Protein AF-0000000085002326 (afdb_homodimer)

pLDDT: mean 72.22, std 26.03, range [28.77, 96.56]

Organism: Metarhizium robertsii (strain ARSEF 23 / ATCC MYA-3075) (NCBI:txid655844)

Structure (mmCIF, N/CA/C/O backbone):
data_AF-0000000085002326-model_v1
#
loop_
_entity.id
_entity.type
_entity.pdbx_description
1 polymer 'Uncharacterized protein'
#
loop_
_atom_site.group_PDB
_atom_site.id
_atom_site.type_symbol
_atom_site.label_atom_id
_atom_site.label_alt_id
_atom_site.label_comp_id
_atom_site.label_asym_id
_atom_site.label_entity_id
_atom_site.label_seq_id
_atom_site.pdbx_PDB_ins_code
_atom_site.Cartn_x
_atom_site.Cartn_y
_atom_site.Cartn_z
_atom_site.occupancy
_atom_site.B_iso_or_equiv
_atom_site.auth_seq_id
_atom_site.auth_comp_id
_atom_site.auth_asym_id
_atom_site.auth_atom_id
_atom_site.pdbx_PDB_model_num
ATOM 1 N N . MET A 1 1 ? -18.719 5.723 22.203 1 33 1 MET A N 1
ATOM 2 C CA . MET A 1 1 ? -17.625 4.949 21.609 1 33 1 MET A CA 1
ATOM 3 C C . MET A 1 1 ? -16.875 5.766 20.562 1 33 1 MET A C 1
ATOM 5 O O . MET A 1 1 ? -17.484 6.547 19.828 1 33 1 MET A O 1
ATOM 9 N N . PRO A 1 2 ? -15.711 6.254 20.719 1 41.78 2 PRO A N 1
ATOM 10 C CA . PRO A 1 2 ? -15.125 7.168 19.734 1 41.78 2 PRO A CA 1
ATOM 11 C C . PRO A 1 2 ? -15.414 6.746 18.297 1 41.78 2 PRO A C 1
ATOM 13 O O . PRO A 1 2 ? -15.617 5.562 18.016 1 41.78 2 PRO A O 1
ATOM 16 N N . PRO A 1 3 ? -16.125 7.453 17.547 1 42.38 3 PRO A N 1
ATOM 17 C CA . PRO A 1 3 ? -16.5 7.062 16.188 1 42.38 3 PRO A CA 1
ATOM 18 C C . PRO A 1 3 ? -15.383 6.328 15.445 1 42.38 3 PRO A C 1
ATOM 20 O O . PRO A 1 3 ? -14.289 6.871 15.281 1 42.38 3 PRO A O 1
ATOM 23 N N . PHE A 1 4 ? -15 5.137 15.914 1 46.53 4 PHE A N 1
ATOM 24 C CA . PHE A 1 4 ? -14.023 4.312 15.219 1 46.53 4 PHE A CA 1
ATOM 25 C C . PHE A 1 4 ? -14.148 4.473 13.711 1 46.53 4 PHE A C 1
ATOM 27 O O . PHE A 1 4 ? -15.156 4.09 13.125 1 46.53 4 PHE A O 1
ATOM 34 N N . LYS A 1 5 ? -13.812 5.723 13.273 1 59.5 5 LYS A N 1
ATOM 35 C CA . LYS A 1 5 ? -13.93 5.84 11.82 1 59.5 5 LYS A CA 1
ATOM 36 C C . LYS A 1 5 ? -13.398 4.586 11.125 1 59.5 5 LYS A C 1
ATOM 38 O O . LYS A 1 5 ? -12.367 4.039 11.516 1 59.5 5 LYS A O 1
ATOM 43 N N . LYS A 1 6 ? -14.359 3.781 10.719 1 68.69 6 LYS A N 1
ATOM 44 C CA . LYS A 1 6 ? -14.164 2.48 10.094 1 68.69 6 LYS A CA 1
ATOM 45 C C . LYS A 1 6 ? -13.219 2.588 8.898 1 68.69 6 LYS A C 1
ATOM 47 O O . LYS A 1 6 ? -13.391 3.457 8.039 1 68.69 6 LYS A O 1
ATOM 52 N N . TRP A 1 7 ? -11.992 2.158 9.07 1 82.31 7 TRP A N 1
ATOM 53 C CA . TRP A 1 7 ? -11.07 2.033 7.945 1 82.31 7 TRP A CA 1
ATOM 54 C C . TRP A 1 7 ? -11.695 1.223 6.816 1 82.31 7 TRP A C 1
ATOM 56 O O . TRP A 1 7 ? -12.078 0.068 7.012 1 82.31 7 TRP A O 1
ATOM 66 N N . GLU A 1 8 ? -11.938 1.954 5.691 1 86.88 8 GLU A N 1
ATOM 67 C CA . GLU A 1 8 ? -12.344 1.284 4.457 1 86.88 8 GLU A CA 1
ATOM 68 C C . GLU A 1 8 ? -11.133 0.851 3.641 1 86.88 8 GLU A C 1
ATOM 70 O O . GLU A 1 8 ? -10.047 1.405 3.795 1 86.88 8 GLU A O 1
ATOM 75 N N . ILE A 1 9 ? -11.406 -0.066 2.768 1 86.25 9 ILE A N 1
ATOM 76 C CA . ILE A 1 9 ? -10.352 -0.596 1.912 1 86.25 9 ILE A CA 1
ATOM 77 C C . ILE A 1 9 ? -9.68 0.547 1.155 1 86.25 9 ILE A C 1
ATOM 79 O O . ILE A 1 9 ? -8.461 0.535 0.953 1 86.25 9 ILE A O 1
ATOM 83 N N . THR A 1 10 ? -10.438 1.469 0.825 1 89.12 10 THR A N 1
ATOM 84 C CA . THR A 1 10 ? -9.898 2.607 0.089 1 89.12 10 THR A CA 1
ATOM 85 C C . THR A 1 10 ? -8.922 3.396 0.953 1 89.12 10 THR A C 1
ATOM 87 O O . THR A 1 10 ? -7.883 3.848 0.468 1 89.12 10 THR A O 1
ATOM 90 N N . ALA A 1 11 ? -9.266 3.57 2.203 1 92.75 11 ALA A N 1
ATOM 91 C CA . ALA A 1 11 ? -8.391 4.285 3.125 1 92.75 11 ALA A CA 1
ATOM 92 C C . ALA A 1 11 ? -7.098 3.504 3.371 1 92.75 11 ALA A C 1
ATOM 94 O O . ALA A 1 11 ? -6.023 4.094 3.502 1 92.75 11 ALA A O 1
ATOM 95 N N . GLU A 1 12 ? -7.137 2.178 3.357 1 94.31 12 GLU A N 1
ATOM 96 C CA . GLU A 1 12 ? -5.953 1.347 3.551 1 94.31 12 GLU A CA 1
ATOM 97 C C . GLU A 1 12 ? -5.023 1.423 2.344 1 94.31 12 GLU A C 1
ATOM 99 O O . GLU A 1 12 ? -3.807 1.558 2.498 1 94.31 12 GLU A O 1
ATOM 104 N N . LEU A 1 13 ? -5.656 1.388 1.224 1 93.44 13 LEU A N 1
ATOM 105 C CA . LEU A 1 13 ? -4.863 1.516 0.006 1 93.44 13 LEU A CA 1
ATOM 106 C C . LEU A 1 13 ? -4.234 2.902 -0.089 1 93.44 13 LEU A C 1
ATOM 108 O O . LEU A 1 13 ? -3.074 3.035 -0.485 1 93.44 13 LEU A O 1
ATOM 112 N N . ASP A 1 14 ? -4.984 3.91 0.273 1 94.81 14 ASP A N 1
ATOM 113 C CA . ASP A 1 14 ? -4.457 5.27 0.268 1 94.81 14 ASP A CA 1
ATOM 114 C C . ASP A 1 14 ? -3.299 5.414 1.249 1 94.81 14 ASP A C 1
ATOM 116 O O . ASP A 1 14 ? -2.322 6.113 0.966 1 94.81 14 ASP A O 1
ATOM 120 N N . LEU A 1 15 ? -3.428 4.715 2.389 1 95.69 15 LEU A N 1
ATOM 121 C CA . LEU A 1 15 ? -2.34 4.746 3.359 1 95.69 15 LEU A CA 1
ATOM 122 C C . LEU A 1 15 ? -1.082 4.098 2.787 1 95.69 15 LEU A C 1
ATOM 124 O O . LEU A 1 15 ? 0.014 4.648 2.906 1 95.69 15 LEU A O 1
ATOM 128 N N . CYS A 1 16 ? -1.271 2.994 2.186 1 94.81 16 CYS A N 1
ATOM 129 C CA . CYS A 1 16 ? -0.126 2.33 1.571 1 94.81 16 CYS A CA 1
ATOM 130 C C . CYS A 1 16 ? 0.497 3.205 0.491 1 94.81 16 CYS A C 1
ATOM 132 O O . CYS A 1 16 ? 1.722 3.301 0.394 1 94.81 16 CYS A O 1
ATOM 134 N N . MET A 1 17 ? -0.333 3.816 -0.314 1 93.88 17 MET A N 1
ATOM 135 C CA . MET A 1 17 ? 0.148 4.711 -1.362 1 93.88 17 MET A CA 1
ATOM 136 C C . MET A 1 17 ? 0.888 5.902 -0.763 1 93.88 17 MET A C 1
ATOM 138 O O . MET A 1 17 ? 1.909 6.34 -1.297 1 93.88 17 MET A O 1
ATOM 142 N N . ALA A 1 18 ? 0.35 6.465 0.311 1 94.38 18 ALA A N 1
ATOM 143 C CA . ALA A 1 18 ? 1.01 7.574 0.995 1 94.38 18 ALA A CA 1
ATOM 144 C C . ALA A 1 18 ? 2.4 7.168 1.479 1 94.38 18 ALA A C 1
ATOM 146 O O . ALA A 1 18 ? 3.348 7.953 1.385 1 94.38 18 ALA A O 1
ATOM 147 N N . ILE A 1 19 ? 2.508 5.969 1.97 1 94.25 19 ILE A N 1
ATOM 148 C CA . ILE A 1 19 ? 3.799 5.461 2.42 1 94.25 19 ILE A CA 1
ATOM 149 C C . ILE A 1 19 ? 4.75 5.344 1.231 1 94.25 19 ILE A C 1
ATOM 151 O O . ILE A 1 19 ? 5.906 5.766 1.31 1 94.25 19 ILE A O 1
ATOM 155 N N . ILE A 1 20 ? 4.301 4.879 0.158 1 92.69 20 ILE A N 1
ATOM 156 C CA . ILE A 1 20 ? 5.102 4.734 -1.053 1 92.69 20 ILE A CA 1
ATOM 157 C C . ILE A 1 20 ? 5.512 6.109 -1.569 1 92.69 20 ILE A C 1
ATOM 159 O O . ILE A 1 20 ? 6.676 6.324 -1.927 1 92.69 20 ILE A O 1
ATOM 163 N N . TYR A 1 21 ? 4.594 7.027 -1.495 1 89.12 21 TYR A N 1
ATOM 164 C CA . TYR A 1 21 ? 4.836 8.375 -1.989 1 89.12 21 TYR A CA 1
ATOM 165 C C . TYR A 1 21 ? 5.922 9.07 -1.175 1 89.12 21 TYR A C 1
ATOM 167 O O . TYR A 1 21 ? 6.723 9.828 -1.721 1 89.12 21 TYR A O 1
ATOM 175 N N . THR A 1 22 ? 5.961 8.844 0.043 1 90.81 22 THR A N 1
ATOM 176 C CA . THR A 1 22 ? 6.906 9.531 0.914 1 90.81 22 THR A CA 1
ATOM 177 C C . THR A 1 22 ? 8.234 8.773 0.974 1 90.81 22 THR A C 1
ATOM 179 O O . THR A 1 22 ? 9.188 9.234 1.599 1 90.81 22 THR A O 1
ATOM 182 N N . GLY A 1 23 ? 8.25 7.656 0.268 1 87.94 23 GLY A N 1
ATOM 183 C CA . GLY A 1 23 ? 9.477 6.875 0.265 1 87.94 23 GLY A CA 1
ATOM 184 C C . GLY A 1 23 ? 9.688 6.094 1.549 1 87.94 23 GLY A C 1
ATOM 185 O O . GLY A 1 23 ? 10.828 5.848 1.95 1 87.94 23 GLY A O 1
ATOM 186 N N . GLY A 1 24 ? 8.625 5.867 2.186 1 85.81 24 GLY A N 1
ATOM 187 C CA . GLY A 1 24 ? 8.711 5.062 3.395 1 85.81 24 GLY A CA 1
ATOM 188 C C . GLY A 1 24 ? 9.047 3.607 3.125 1 85.81 24 GLY A C 1
ATOM 189 O O . GLY A 1 24 ? 8.664 3.061 2.086 1 85.81 24 GLY A O 1
ATOM 190 N N . SER A 1 25 ? 9.867 3.059 4.012 1 81.94 25 SER A N 1
ATOM 191 C CA . SER A 1 25 ? 10.227 1.646 3.939 1 81.94 25 SER A CA 1
ATOM 192 C C . SER A 1 25 ? 10.023 0.953 5.281 1 81.94 25 SER A C 1
ATOM 194 O O . SER A 1 25 ? 9.812 1.613 6.301 1 81.94 25 SER A O 1
ATOM 196 N N . VAL A 1 26 ? 10.062 -0.324 5.164 1 76.38 26 VAL A N 1
ATOM 197 C CA . VAL A 1 26 ? 9.844 -1.121 6.367 1 76.38 26 VAL A CA 1
ATOM 198 C C . VAL A 1 26 ? 10.797 -0.676 7.469 1 76.38 26 VAL A C 1
ATOM 200 O O . VAL A 1 26 ? 12.016 -0.659 7.27 1 76.38 26 VAL A O 1
ATOM 203 N N . GLY A 1 27 ? 10.188 -0.213 8.555 1 79.69 27 GLY A N 1
ATOM 204 C CA . GLY A 1 27 ? 10.984 0.188 9.703 1 79.69 27 GLY A CA 1
ATOM 205 C C . GLY A 1 27 ? 11.375 1.653 9.68 1 79.69 27 GLY A C 1
ATOM 206 O O . GLY A 1 27 ? 11.906 2.18 10.656 1 79.69 27 GLY A O 1
ATOM 207 N N . SER A 1 28 ? 11.273 2.281 8.531 1 87.62 28 SER A N 1
ATOM 208 C CA . SER A 1 28 ? 11.594 3.697 8.398 1 87.62 28 SER A CA 1
ATOM 209 C C . SER A 1 28 ? 10.445 4.473 7.77 1 87.62 28 SER A C 1
ATOM 211 O O . SER A 1 28 ? 10.539 4.914 6.621 1 87.62 28 SER A O 1
ATOM 213 N N . TYR A 1 29 ? 9.492 4.738 8.523 1 92.44 29 TYR A N 1
ATOM 214 C CA . TYR A 1 29 ? 8.312 5.441 8.047 1 92.44 29 TYR A CA 1
ATOM 215 C C . TYR A 1 29 ? 8.344 6.906 8.469 1 92.44 29 TYR A C 1
ATOM 217 O O . TYR A 1 29 ? 8.594 7.219 9.633 1 92.44 29 TYR A O 1
ATOM 225 N N . LYS A 1 30 ? 8.117 7.719 7.477 1 92.94 30 LYS A N 1
ATOM 226 C CA . LYS A 1 30 ? 8.023 9.148 7.746 1 92.94 30 LYS A CA 1
ATOM 227 C C . LYS A 1 30 ? 6.605 9.547 8.133 1 92.94 30 LYS A C 1
ATOM 229 O O . LYS A 1 30 ? 5.914 10.227 7.371 1 92.94 30 LYS A O 1
ATOM 234 N N . TRP A 1 31 ? 6.316 9.297 9.352 1 95.38 31 TRP A N 1
ATOM 235 C CA . TRP A 1 31 ? 4.93 9.359 9.805 1 95.38 31 TRP A CA 1
ATOM 236 C C . TRP A 1 31 ? 4.398 10.789 9.727 1 95.38 31 TRP A C 1
ATOM 238 O O . TRP A 1 31 ? 3.246 11.008 9.352 1 95.38 31 TRP A O 1
ATOM 248 N N . PRO A 1 32 ? 5.188 11.797 10.102 1 95.94 32 PRO A N 1
ATOM 249 C CA . PRO A 1 32 ? 4.656 13.156 9.969 1 95.94 32 PRO A CA 1
ATOM 250 C C . PRO A 1 32 ? 4.273 13.5 8.531 1 95.94 32 PRO A C 1
ATOM 252 O O . PRO A 1 32 ? 3.227 14.109 8.297 1 95.94 32 PRO A O 1
ATOM 255 N N . GLU A 1 33 ? 5.066 13.078 7.605 1 94.69 33 GLU A N 1
ATOM 256 C CA . GLU A 1 33 ? 4.781 13.336 6.199 1 94.69 33 GLU A CA 1
ATOM 257 C C . GLU A 1 33 ? 3.619 12.477 5.707 1 94.69 33 GLU A C 1
ATOM 259 O O . GLU A 1 33 ? 2.771 12.945 4.945 1 94.69 33 GLU A O 1
ATOM 264 N N . ILE A 1 34 ? 3.633 11.273 6.105 1 95.81 34 ILE A N 1
ATOM 265 C CA . ILE A 1 34 ? 2.562 10.352 5.742 1 95.81 34 ILE A CA 1
ATOM 266 C C . ILE A 1 34 ? 1.226 10.891 6.246 1 95.81 34 ILE A C 1
ATOM 268 O O . ILE A 1 34 ? 0.23 10.883 5.52 1 95.81 34 ILE A O 1
ATOM 272 N N . HIS A 1 35 ? 1.27 11.336 7.484 1 96.56 35 HIS A N 1
ATOM 273 C CA . HIS A 1 35 ? 0.057 11.898 8.07 1 96.56 35 HIS A CA 1
ATOM 274 C C . HIS A 1 35 ? -0.433 13.102 7.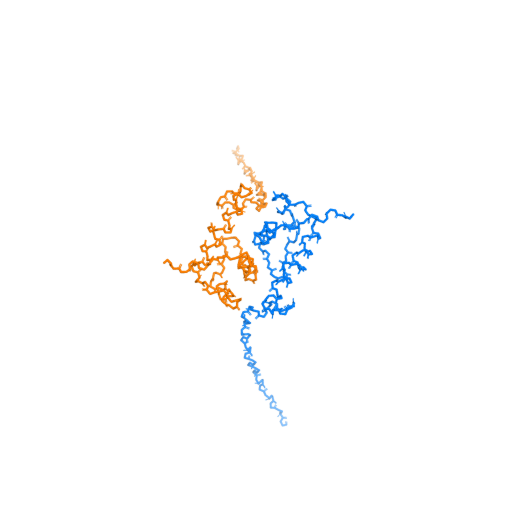277 1 96.56 35 HIS A C 1
ATOM 276 O O . HIS A 1 35 ? -1.629 13.227 7.004 1 96.56 35 HIS A O 1
ATOM 282 N N . GLU A 1 36 ? 0.399 14 6.965 1 95.69 36 GLU A N 1
ATOM 283 C CA . GLU A 1 36 ? 0.037 15.18 6.184 1 95.69 36 GLU A CA 1
ATOM 284 C C . GLU A 1 36 ? -0.605 14.781 4.855 1 95.69 36 GLU A C 1
ATOM 286 O O . GLU A 1 36 ? -1.604 15.375 4.441 1 95.69 36 GLU A O 1
ATOM 291 N N . LEU A 1 37 ? -0.026 13.812 4.254 1 93.38 37 LEU A N 1
ATOM 292 C CA . LEU A 1 37 ? -0.563 13.344 2.982 1 93.38 37 LEU A CA 1
ATOM 293 C C . LEU A 1 37 ? -1.952 12.742 3.17 1 93.38 37 LEU A C 1
ATOM 295 O O . LEU A 1 37 ? -2.85 12.984 2.359 1 93.38 37 LEU A O 1
ATOM 299 N N . MET A 1 38 ? -2.133 11.984 4.195 1 95.25 38 MET A N 1
ATOM 300 C CA . MET A 1 38 ? -3.432 11.375 4.457 1 95.25 38 MET A CA 1
ATOM 301 C C . MET A 1 38 ? -4.504 12.43 4.676 1 95.25 38 MET A C 1
ATOM 303 O O . MET A 1 38 ? -5.637 12.281 4.207 1 95.25 38 MET A O 1
ATOM 307 N N . VAL A 1 39 ? -4.129 13.469 5.34 1 93.94 39 VAL A N 1
ATOM 308 C CA . VAL A 1 39 ? -5.059 14.578 5.555 1 93.94 39 VAL A CA 1
ATOM 309 C C . VAL A 1 39 ? -5.402 15.227 4.219 1 93.94 39 VAL A C 1
ATOM 311 O O . VAL A 1 39 ? -6.57 15.516 3.949 1 93.94 39 VAL A O 1
ATOM 314 N N . LYS A 1 40 ? -4.473 15.406 3.414 1 93 40 LYS 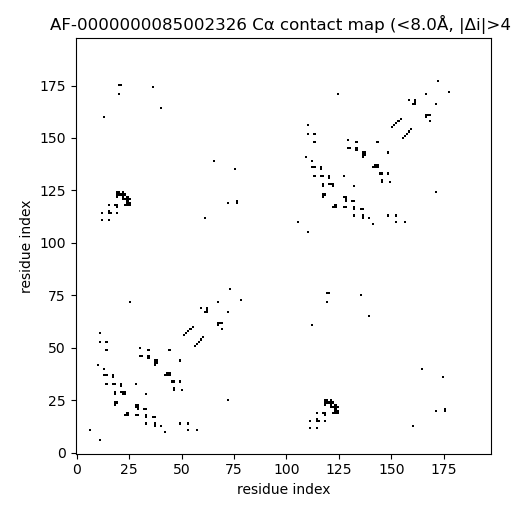A N 1
ATOM 315 C CA . LYS A 1 40 ? -4.684 15.992 2.096 1 93 40 LYS A CA 1
ATOM 316 C C . LYS A 1 40 ? -5.582 15.109 1.235 1 93 40 LYS A C 1
ATOM 318 O O . LYS A 1 40 ? -6.34 15.617 0.401 1 93 40 LYS A O 1
ATOM 323 N N . LEU A 1 41 ? -5.492 13.82 1.498 1 92.25 41 LEU A N 1
ATOM 324 C CA . LEU A 1 41 ? -6.281 12.859 0.729 1 92.25 41 LEU A CA 1
ATOM 325 C C . LEU A 1 41 ? -7.707 12.773 1.268 1 92.25 41 LEU A C 1
ATOM 327 O O . LEU A 1 41 ? -8.547 12.07 0.701 1 92.25 41 LEU A O 1
ATOM 331 N N . GLY A 1 42 ? -7.953 13.383 2.381 1 92.44 42 GLY A N 1
ATOM 332 C CA . GLY A 1 42 ? -9.312 13.484 2.891 1 92.44 42 GLY A CA 1
ATOM 333 C C . GLY A 1 42 ? -9.586 12.539 4.043 1 92.44 42 GLY A C 1
ATOM 334 O O . GLY A 1 42 ? -10.742 12.32 4.418 1 92.44 42 GLY A O 1
ATOM 335 N N . HIS A 1 43 ? -8.438 11.945 4.484 1 92 43 HIS A N 1
ATOM 336 C CA . HIS A 1 43 ? -8.594 11.055 5.629 1 92 43 HIS A CA 1
ATOM 337 C C . HIS A 1 43 ? -8.219 11.766 6.93 1 92 43 HIS A C 1
ATOM 339 O O . HIS A 1 43 ? -7.043 12.047 7.172 1 92 43 HIS A O 1
ATOM 345 N N . ASP A 1 44 ? -9.188 11.961 7.766 1 89.75 44 ASP A N 1
ATOM 346 C CA . ASP A 1 44 ? -8.992 12.766 8.969 1 89.75 44 ASP A CA 1
ATOM 347 C C . ASP A 1 44 ? -8.625 11.883 10.164 1 89.75 44 ASP A C 1
ATOM 349 O O . ASP A 1 44 ? -9.234 11.992 11.234 1 89.75 44 ASP A O 1
ATOM 353 N N . PHE A 1 45 ? -7.734 11.039 10 1 92.88 45 PHE A N 1
ATOM 354 C CA . PHE A 1 45 ? -7.191 10.242 11.094 1 92.88 45 PHE A CA 1
ATOM 355 C C . PHE A 1 45 ? -6.031 10.969 11.766 1 92.88 45 PHE A C 1
ATOM 357 O O . PHE A 1 45 ? -5.363 11.797 11.141 1 92.88 45 PHE A O 1
ATOM 364 N N . THR A 1 46 ? -5.836 10.695 13.031 1 95.25 46 THR A N 1
ATOM 365 C CA . THR A 1 46 ? -4.645 11.219 13.688 1 95.25 46 THR A CA 1
ATOM 366 C C . THR A 1 46 ? -3.398 10.453 13.25 1 95.25 46 THR A C 1
ATOM 368 O O . THR A 1 46 ? -3.498 9.336 12.742 1 95.25 46 THR A O 1
ATOM 371 N N . LYS A 1 47 ? -2.299 11.102 13.5 1 95.88 47 LYS A N 1
ATOM 372 C CA . LYS A 1 47 ? -1.025 10.477 13.148 1 95.88 47 LYS A CA 1
ATOM 373 C C . LYS A 1 47 ? -0.855 9.141 13.867 1 95.88 47 LYS A C 1
ATOM 375 O O . LYS A 1 47 ? -0.461 8.148 13.258 1 95.88 47 LYS A O 1
ATOM 380 N N . ASP A 1 48 ? -1.129 9.133 15.156 1 95.69 48 ASP A N 1
ATOM 381 C CA . ASP A 1 48 ? -1.005 7.918 15.953 1 95.69 48 ASP A CA 1
ATOM 382 C C . ASP A 1 48 ? -1.937 6.828 15.43 1 95.69 48 ASP A C 1
ATOM 384 O O . ASP A 1 48 ? -1.556 5.656 15.375 1 95.69 48 ASP A O 1
ATOM 388 N N . ALA A 1 49 ? -3.08 7.156 15.047 1 95.31 49 ALA A N 1
ATOM 389 C CA . ALA A 1 49 ? -4.055 6.203 14.523 1 95.31 49 ALA A CA 1
ATOM 390 C C . ALA A 1 49 ? -3.566 5.578 13.227 1 95.31 49 ALA A C 1
ATOM 392 O O . ALA A 1 49 ? -3.729 4.375 13.008 1 95.31 49 ALA A O 1
ATOM 393 N N . ILE A 1 50 ? -2.922 6.379 12.422 1 95.69 50 ILE A N 1
ATOM 394 C CA . ILE A 1 50 ? -2.438 5.93 11.125 1 95.69 50 ILE A CA 1
ATOM 395 C C . ILE A 1 50 ? -1.309 4.918 11.312 1 95.69 50 ILE A C 1
ATOM 397 O O . ILE A 1 50 ? -1.325 3.842 10.711 1 95.69 50 ILE A O 1
ATOM 401 N N . SER A 1 51 ? -0.448 5.32 12.18 1 94.94 51 SER A N 1
ATOM 402 C CA . SER A 1 51 ? 0.684 4.43 12.406 1 94.94 51 SER A CA 1
ATOM 403 C C . SER A 1 51 ? 0.237 3.121 13.055 1 94.94 51 SER A C 1
ATOM 405 O O . SER A 1 51 ? 0.733 2.049 12.703 1 94.94 51 SER A O 1
ATOM 407 N N . GLN A 1 52 ? -0.654 3.211 13.961 1 94.62 52 GLN A N 1
ATOM 408 C CA . GLN A 1 52 ? -1.174 2.031 14.648 1 94.62 52 GLN A CA 1
ATOM 409 C C . GLN A 1 52 ? -1.947 1.135 13.68 1 94.62 52 GLN A C 1
ATOM 411 O O . GLN A 1 52 ? -1.797 -0.089 13.711 1 94.62 52 GLN A O 1
ATOM 416 N N . HIS A 1 53 ? -2.736 1.757 12.906 1 95.12 53 HIS A N 1
ATOM 417 C CA . HIS A 1 53 ? -3.512 0.971 11.953 1 95.12 53 HIS A CA 1
ATOM 418 C C . HIS A 1 53 ? -2.602 0.244 10.969 1 95.12 53 HIS A C 1
ATOM 420 O O . HIS A 1 53 ? -2.832 -0.926 10.648 1 95.12 53 HIS A O 1
ATOM 426 N N . PHE A 1 54 ? -1.693 0.968 10.492 1 93.56 54 PHE A N 1
ATOM 427 C CA . PHE A 1 54 ? -0.781 0.33 9.555 1 93.56 54 PHE A CA 1
ATOM 428 C C . PHE A 1 54 ? -0.09 -0.867 10.195 1 93.56 54 PHE A C 1
ATOM 430 O O . PHE A 1 54 ? -0.024 -1.945 9.602 1 93.56 54 PHE A O 1
ATOM 437 N N . THR A 1 55 ? 0.381 -0.764 11.359 1 91.94 55 THR A N 1
ATOM 438 C CA . THR A 1 55 ? 1.202 -1.783 12.008 1 91.94 55 THR A CA 1
ATOM 439 C C . THR A 1 55 ? 0.336 -2.932 12.516 1 91.94 55 THR A C 1
ATOM 441 O O . THR A 1 55 ? 0.617 -4.098 12.234 1 91.94 55 THR A O 1
ATOM 444 N N . LYS A 1 56 ? -0.751 -2.549 13.086 1 92.81 56 LYS A N 1
ATOM 445 C CA . LYS A 1 56 ? -1.519 -3.562 13.805 1 92.81 56 LYS A CA 1
ATOM 446 C C . LYS A 1 56 ? -2.562 -4.207 12.898 1 92.81 56 LYS A C 1
ATOM 448 O O . LYS A 1 56 ? -3.072 -5.285 13.203 1 92.81 56 LYS A O 1
ATOM 453 N N . ALA A 1 57 ? -2.916 -3.518 11.836 1 92.75 57 ALA A N 1
ATOM 454 C CA . ALA A 1 57 ? -3.949 -4.074 10.969 1 92.75 57 ALA A CA 1
ATOM 455 C C . ALA A 1 57 ? -3.369 -4.488 9.617 1 92.75 57 ALA A C 1
ATOM 457 O O . ALA A 1 57 ? -3.369 -5.672 9.273 1 92.75 57 ALA A O 1
ATOM 458 N N . ILE A 1 58 ? -2.791 -3.557 8.977 1 93.38 58 ILE A N 1
ATOM 459 C CA . ILE A 1 58 ? -2.359 -3.832 7.605 1 93.38 58 ILE A CA 1
ATOM 460 C C . ILE A 1 58 ? -1.146 -4.758 7.625 1 93.38 58 ILE A C 1
ATOM 462 O O . ILE A 1 58 ? -1.178 -5.844 7.047 1 93.38 58 ILE A O 1
ATOM 466 N N . LEU A 1 59 ? -0.173 -4.359 8.352 1 91.56 59 LEU A N 1
ATOM 467 C CA . LEU A 1 59 ? 1.07 -5.121 8.391 1 91.56 59 LEU A CA 1
ATOM 468 C C . LEU A 1 59 ? 0.856 -6.469 9.07 1 91.56 59 LEU A C 1
ATOM 470 O O . LEU A 1 59 ? 1.329 -7.5 8.578 1 91.56 59 LEU A O 1
ATOM 474 N N . LYS A 1 60 ? 0.237 -6.469 10.125 1 91.88 60 LYS A N 1
ATOM 475 C CA . LYS A 1 60 ? -0.042 -7.715 10.828 1 91.88 60 LYS A CA 1
ATOM 476 C C . LYS A 1 60 ? -0.805 -8.688 9.938 1 91.88 60 LYS A C 1
ATOM 478 O O . LYS A 1 60 ? -0.469 -9.875 9.875 1 91.88 60 LYS A O 1
ATOM 483 N N . SER A 1 61 ? -1.889 -8.227 9.305 1 92.19 61 SER A N 1
ATOM 484 C CA . SER A 1 61 ? -2.67 -9.07 8.406 1 92.19 61 SER A CA 1
ATOM 485 C C . SER A 1 61 ? -1.805 -9.633 7.285 1 92.19 61 SER A C 1
ATOM 487 O O . SER A 1 61 ? -1.948 -10.797 6.91 1 92.19 61 SER A O 1
ATOM 489 N N . PHE A 1 62 ? -0.984 -8.828 6.816 1 92.06 62 PHE A N 1
ATOM 490 C CA . PHE A 1 62 ? -0.048 -9.242 5.777 1 92.06 62 PHE A CA 1
ATOM 491 C C . PHE A 1 62 ? 0.858 -10.359 6.277 1 92.06 62 PHE A C 1
ATOM 493 O O . PHE A 1 62 ? 1.02 -11.383 5.605 1 92.06 62 PHE A O 1
ATOM 500 N N . LYS A 1 63 ? 1.416 -10.188 7.41 1 90.94 63 LYS A N 1
ATOM 501 C CA . LYS A 1 63 ? 2.314 -11.18 7.992 1 90.94 63 LYS A CA 1
ATOM 502 C C . LYS A 1 63 ? 1.577 -12.477 8.289 1 90.94 63 LYS A C 1
ATOM 504 O O . LYS A 1 63 ? 2.1 -13.562 8.047 1 90.94 63 LYS A O 1
ATOM 509 N N . ASP A 1 64 ? 0.454 -12.359 8.812 1 90.69 64 ASP A N 1
ATOM 510 C CA . ASP A 1 64 ? -0.349 -13.523 9.164 1 90.69 64 ASP A CA 1
ATOM 511 C C . ASP A 1 64 ? -0.688 -14.352 7.926 1 90.69 64 ASP A C 1
ATOM 513 O O . ASP A 1 64 ? -0.662 -15.586 7.969 1 90.69 64 ASP A O 1
ATOM 517 N N . ARG A 1 65 ? -1.004 -13.703 6.898 1 90.88 65 ARG A N 1
ATOM 518 C CA . ARG A 1 65 ? -1.411 -14.391 5.676 1 90.88 65 ARG A CA 1
ATOM 519 C C . ARG A 1 65 ? -0.238 -15.133 5.051 1 90.88 65 ARG A C 1
ATOM 521 O O . ARG A 1 65 ? -0.424 -16.172 4.418 1 90.88 65 ARG A O 1
ATOM 528 N N . HIS A 1 66 ? 0.921 -14.609 5.242 1 92.12 66 HIS A N 1
ATOM 529 C CA . HIS A 1 66 ? 2.062 -15.18 4.531 1 92.12 66 HIS A CA 1
ATOM 530 C C . HIS A 1 66 ? 3.039 -15.844 5.496 1 92.12 66 HIS A C 1
ATOM 532 O O . HIS A 1 66 ? 4.121 -16.266 5.094 1 92.12 66 HIS A O 1
ATOM 538 N N . GLY A 1 67 ? 2.664 -15.938 6.73 1 86.5 67 GLY A N 1
ATOM 539 C CA . GLY A 1 67 ? 3.492 -16.609 7.715 1 86.5 67 GLY A CA 1
ATOM 540 C C . GLY A 1 67 ? 4.82 -15.922 7.953 1 86.5 67 GLY A C 1
ATOM 541 O O . GLY A 1 67 ? 5.852 -16.578 8.117 1 86.5 67 GLY A O 1
ATOM 542 N N . LEU A 1 68 ? 4.832 -14.641 7.75 1 77.69 68 LEU A N 1
ATOM 543 C CA . LEU A 1 68 ? 6.051 -13.875 7.977 1 77.69 68 LEU A CA 1
ATOM 544 C C . LEU A 1 68 ? 6.176 -13.477 9.445 1 77.69 68 LEU A C 1
ATOM 546 O O . LEU A 1 68 ? 5.172 -13.234 10.117 1 77.69 68 LEU A O 1
ATOM 550 N N . PRO A 1 69 ? 7.402 -13.703 10 1 63.12 69 PRO A N 1
ATOM 551 C CA . PRO A 1 69 ? 7.574 -13.352 11.414 1 63.12 69 PRO A CA 1
ATOM 552 C C . PRO A 1 69 ? 7.355 -11.867 11.68 1 63.12 69 PRO A C 1
ATOM 554 O O . PRO A 1 69 ? 7.559 -11.039 10.789 1 63.12 69 PRO A O 1
ATOM 557 N N . ALA A 1 70 ? 6.602 -11.445 12.656 1 55.25 70 ALA A N 1
ATOM 558 C CA . ALA A 1 70 ? 6.332 -10.062 13.047 1 55.25 70 ALA A CA 1
ATOM 559 C C . ALA A 1 70 ? 7.578 -9.203 12.914 1 55.25 70 ALA A C 1
ATOM 561 O O . ALA A 1 70 ? 7.488 -8.016 12.594 1 55.25 70 ALA A O 1
ATOM 562 N N . GLY A 1 71 ? 8.758 -9.578 13.281 1 45.62 71 GLY A N 1
ATOM 563 C CA . GLY A 1 71 ? 10.008 -8.836 13.312 1 45.62 71 GLY A CA 1
ATOM 564 C C . GLY A 1 71 ? 10.742 -8.852 11.977 1 45.62 71 GLY A C 1
ATOM 565 O O . GLY A 1 71 ? 11.516 -7.938 11.688 1 45.62 71 GLY A O 1
ATOM 566 N N . LYS A 1 72 ? 11 -9.852 11.344 1 42.97 72 LYS A N 1
ATOM 567 C CA . LYS A 1 72 ? 12.023 -10.062 10.328 1 42.97 72 LYS A CA 1
ATOM 568 C C . LYS A 1 72 ? 11.492 -9.75 8.93 1 42.97 72 LYS A C 1
ATOM 570 O O . LYS A 1 72 ? 11.164 -10.664 8.172 1 42.97 72 LYS A O 1
ATOM 575 N N . LEU A 1 73 ? 10.625 -9.008 8.703 1 47 73 LEU A N 1
ATOM 576 C CA . LEU A 1 73 ? 10.438 -8.719 7.281 1 47 73 LEU A CA 1
ATOM 577 C C . LEU A 1 73 ? 11.773 -8.625 6.562 1 47 73 LEU A C 1
ATOM 579 O O . LEU A 1 73 ? 11.82 -8.578 5.332 1 47 73 LEU A O 1
ATOM 583 N N . GLU A 1 74 ? 12.789 -8.266 7.258 1 42.12 74 GLU A N 1
ATOM 584 C CA . GLU A 1 74 ? 14.172 -8.266 6.785 1 42.12 74 GLU A CA 1
ATOM 585 C C . GLU A 1 74 ? 14.523 -9.578 6.094 1 42.12 74 GLU A C 1
ATOM 587 O O . GLU A 1 74 ? 15.492 -9.648 5.34 1 42.12 74 GLU A O 1
ATOM 592 N N . SER A 1 75 ? 13.898 -10.508 6.539 1 42.44 75 SER A N 1
ATOM 593 C CA . SER A 1 75 ? 14.352 -11.797 6.035 1 42.44 75 SER A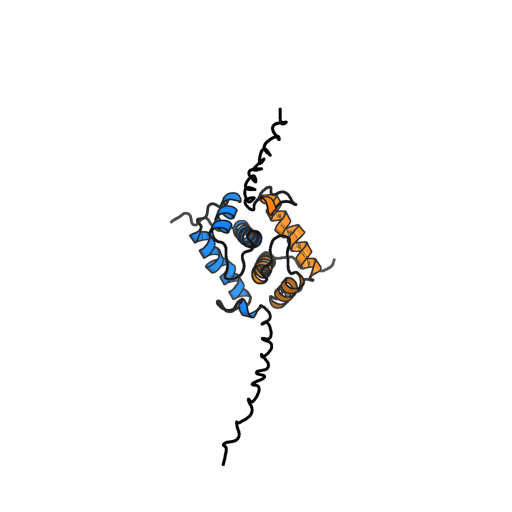 CA 1
ATOM 594 C C . SER A 1 75 ? 13.906 -12.016 4.598 1 42.44 75 SER A C 1
ATOM 596 O O . SER A 1 75 ? 14.375 -12.945 3.928 1 42.44 75 SER A O 1
ATOM 598 N N . ILE A 1 76 ? 12.844 -11.469 4.273 1 44.41 76 ILE A N 1
ATOM 599 C CA . ILE A 1 76 ? 12.445 -11.742 2.896 1 44.41 76 ILE A CA 1
ATOM 600 C C . ILE A 1 76 ? 13.398 -11.031 1.934 1 44.41 76 ILE A C 1
ATOM 602 O O . ILE A 1 76 ? 13.344 -11.258 0.722 1 44.41 76 ILE A O 1
ATOM 606 N N . THR A 1 77 ? 13.977 -9.906 2.412 1 42.97 77 THR A N 1
ATOM 607 C CA . THR A 1 77 ? 14.977 -9.328 1.527 1 42.97 77 THR A CA 1
ATOM 608 C C . THR A 1 77 ? 16.172 -10.273 1.37 1 42.97 77 THR A C 1
ATOM 610 O O . THR A 1 77 ? 16.703 -10.766 2.361 1 42.97 77 THR A O 1
ATOM 613 N N . PRO A 1 78 ? 16.328 -10.711 0.211 1 37.16 78 PRO A N 1
ATOM 614 C CA . PRO A 1 78 ? 17.5 -11.578 0.051 1 37.16 78 PRO A CA 1
ATOM 615 C C . PRO A 1 78 ? 18.719 -11.055 0.791 1 37.16 78 PRO A C 1
ATOM 617 O O . PRO A 1 78 ? 18.984 -9.852 0.776 1 37.16 78 PRO A O 1
ATOM 620 N N . THR A 1 79 ? 18.984 -11.617 1.955 1 34 79 THR A N 1
ATOM 621 C CA . THR A 1 79 ? 20.188 -11.375 2.756 1 34 79 THR A CA 1
ATOM 622 C C . THR A 1 79 ? 21.391 -11.133 1.858 1 34 79 THR A C 1
ATOM 624 O O . THR A 1 79 ? 21.688 -11.938 0.97 1 34 79 THR A O 1
ATOM 627 N N . LYS A 1 80 ? 21.734 -9.961 1.635 1 33.84 80 LYS A N 1
ATOM 628 C CA . LYS A 1 80 ? 23.078 -9.773 1.106 1 33.84 80 LYS A CA 1
ATOM 629 C C . LYS A 1 80 ? 24.047 -10.766 1.736 1 33.84 80 LYS A C 1
ATOM 631 O O . LYS A 1 80 ? 24.031 -10.969 2.951 1 33.84 80 LYS A O 1
ATOM 636 N N . THR A 1 81 ? 24.359 -11.805 1.004 1 29.23 81 THR A N 1
ATOM 637 C CA . THR A 1 81 ? 25.5 -12.633 1.38 1 29.23 81 THR A CA 1
ATOM 638 C C . THR A 1 81 ? 26.641 -11.766 1.902 1 29.23 81 THR A C 1
ATOM 640 O O . THR A 1 81 ? 27.188 -10.945 1.165 1 29.23 81 THR A O 1
ATOM 643 N N . LYS A 1 82 ? 26.562 -11.336 3.1 1 30.64 82 LYS A N 1
ATOM 644 C CA . LYS A 1 82 ? 27.797 -10.805 3.67 1 30.64 82 LYS A CA 1
ATOM 645 C C . LYS A 1 82 ? 29.016 -11.508 3.096 1 30.64 82 LYS A C 1
ATOM 647 O O . LYS A 1 82 ? 29.141 -12.727 3.203 1 30.64 82 LYS A O 1
ATOM 652 N N . ARG A 1 83 ? 29.469 -11.016 1.948 1 29.98 83 ARG A N 1
ATOM 653 C CA . ARG A 1 83 ? 30.812 -11.461 1.576 1 29.98 83 ARG A CA 1
ATOM 654 C C . ARG A 1 83 ? 31.688 -11.664 2.811 1 29.98 83 ARG A C 1
ATOM 656 O O . ARG A 1 83 ? 31.797 -10.773 3.658 1 29.98 83 ARG A O 1
ATOM 663 N N . LYS A 1 84 ? 31.672 -12.859 3.342 1 29.23 84 LYS A N 1
ATOM 664 C CA . LYS A 1 84 ? 32.688 -13.211 4.316 1 29.23 84 LYS A CA 1
ATOM 665 C C . LYS A 1 84 ? 33.969 -12.375 4.109 1 29.23 84 LYS A C 1
ATOM 667 O O . LYS A 1 84 ? 34.562 -12.414 3.037 1 29.23 84 LYS A O 1
ATOM 672 N N . ALA A 1 85 ? 34 -11.234 4.656 1 29.45 85 ALA A N 1
ATOM 673 C CA . ALA A 1 85 ? 35.281 -10.57 4.762 1 29.45 85 ALA A CA 1
ATOM 674 C C . ALA A 1 85 ? 36.406 -11.586 4.934 1 29.45 85 ALA A C 1
ATOM 676 O O . ALA A 1 85 ? 36.312 -12.484 5.777 1 29.45 85 ALA A O 1
ATOM 677 N N . ALA A 1 86 ? 36.969 -11.953 3.822 1 29.27 86 ALA A N 1
ATOM 678 C CA . ALA A 1 86 ? 38.219 -12.688 3.84 1 29.27 86 ALA A CA 1
ATOM 679 C C . ALA A 1 86 ? 39.125 -12.227 4.992 1 29.27 86 ALA A C 1
ATOM 681 O O . ALA A 1 86 ? 39.438 -11.047 5.102 1 29.27 86 ALA A O 1
ATOM 682 N N . GLY A 1 87 ? 38.812 -12.578 6.215 1 28.77 87 GLY A N 1
ATOM 683 C CA . GLY A 1 87 ? 39.781 -12.461 7.277 1 28.77 87 GLY A CA 1
ATOM 684 C C . GLY A 1 87 ? 41.219 -12.68 6.797 1 28.77 87 GLY A C 1
ATOM 685 O O . GLY A 1 87 ? 41.625 -13.82 6.574 1 28.77 87 GLY A O 1
ATOM 686 N N . ASN A 1 88 ? 41.562 -12.023 5.719 1 29.7 88 ASN A N 1
ATOM 687 C CA . ASN A 1 88 ? 42.969 -12.156 5.418 1 29.7 88 ASN A CA 1
ATOM 688 C C . ASN A 1 88 ? 43.844 -11.828 6.633 1 29.7 88 ASN A C 1
ATOM 690 O O . ASN A 1 88 ? 44.031 -10.656 6.969 1 29.7 88 ASN A O 1
ATOM 694 N N . ALA A 1 89 ? 43.469 -12.344 7.812 1 32.06 89 ALA A N 1
ATOM 695 C CA . ALA A 1 89 ? 44.406 -12.234 8.938 1 32.06 89 ALA A CA 1
ATOM 696 C C . ALA A 1 89 ? 45.844 -12.445 8.484 1 32.06 89 ALA A C 1
ATOM 698 O O . ALA A 1 89 ? 46.219 -13.539 8.047 1 32.06 89 ALA A O 1
ATOM 699 N N . GLU A 1 90 ? 46.375 -11.484 7.781 1 30.78 90 GLU A N 1
ATOM 700 C CA . GLU A 1 90 ? 47.781 -11.453 7.473 1 30.78 90 GLU A CA 1
ATOM 701 C C . GLU A 1 90 ? 48.625 -11.852 8.688 1 30.78 90 GLU A C 1
ATOM 703 O O . GLU A 1 90 ? 48.438 -11.297 9.773 1 30.78 90 GLU A O 1
ATOM 708 N N . GLU A 1 91 ? 48.812 -13.148 8.859 1 34.97 91 GLU A N 1
ATOM 709 C CA . GLU A 1 91 ? 49.75 -13.781 9.781 1 34.97 91 GLU A CA 1
ATOM 710 C C . GLU A 1 91 ? 51.062 -12.977 9.883 1 34.97 91 GLU A C 1
ATOM 712 O O . GLU A 1 91 ? 51.75 -12.789 8.891 1 34.97 91 GLU A O 1
ATOM 717 N N . SER A 1 92 ? 50.906 -11.789 10.578 1 39.03 92 SER A N 1
ATOM 718 C CA . SER A 1 92 ? 52.094 -10.977 10.812 1 39.03 92 SER A CA 1
ATOM 719 C C . SER A 1 92 ? 53.25 -11.836 11.25 1 39.03 92 SER A C 1
ATOM 721 O O . SER A 1 92 ? 53.094 -12.781 12.031 1 39.03 92 SER A O 1
ATOM 723 N N . PRO A 1 93 ? 54.312 -11.789 10.555 1 37.81 93 PRO A N 1
ATOM 724 C CA . PRO A 1 93 ? 55.562 -12.547 10.68 1 37.81 93 PRO A CA 1
ATOM 725 C C . PRO A 1 93 ? 56.156 -12.484 12.086 1 37.81 93 PRO A C 1
ATOM 727 O O . PRO A 1 93 ? 55.969 -11.5 12.805 1 37.81 93 PRO A O 1
ATOM 730 N N . SER A 1 94 ? 56.125 -13.617 12.82 1 37.44 94 SER A N 1
ATOM 731 C CA . SER A 1 94 ? 56.688 -13.945 14.125 1 37.44 94 SER A CA 1
ATOM 732 C C . SER A 1 94 ? 58.125 -13.414 14.234 1 37.44 94 SER A C 1
ATOM 734 O O . SER A 1 94 ? 58.969 -13.672 13.359 1 37.44 94 SER A O 1
ATOM 736 N N . LYS A 1 95 ? 58.281 -12.188 14.734 1 33.66 95 LYS A N 1
ATOM 737 C CA . LYS A 1 95 ? 59.594 -11.625 15.031 1 33.66 95 LYS A CA 1
ATOM 738 C C . LYS A 1 95 ? 60.469 -12.641 15.734 1 33.66 95 LYS A C 1
ATOM 740 O O . LYS A 1 95 ? 60.031 -13.344 16.641 1 33.66 95 LYS A O 1
ATOM 745 N N . ARG A 1 96 ? 61.5 -13.094 15.094 1 37.97 96 ARG A N 1
ATOM 746 C CA . ARG A 1 96 ? 62.656 -13.922 15.469 1 37.97 96 ARG A CA 1
ATOM 747 C C . ARG A 1 96 ? 63.312 -13.383 16.719 1 37.97 96 ARG A C 1
ATOM 749 O O . ARG A 1 96 ? 63.594 -12.18 16.828 1 37.97 96 ARG A O 1
ATOM 756 N N . LYS A 1 97 ? 63 -13.922 17.891 1 35.75 97 LYS A N 1
ATOM 757 C CA . LYS A 1 97 ? 63.75 -13.719 19.125 1 35.75 97 LYS A CA 1
ATOM 758 C C . LYS A 1 97 ? 65.25 -13.812 18.875 1 35.75 97 LYS A C 1
ATOM 760 O O . LYS A 1 97 ? 65.75 -14.789 18.297 1 35.75 97 LYS A O 1
ATOM 765 N N . ALA A 1 98 ? 65.938 -12.75 18.812 1 35.34 98 ALA A N 1
ATOM 766 C CA . ALA A 1 98 ? 67.375 -12.711 18.875 1 35.34 98 ALA A CA 1
ATOM 767 C C . ALA A 1 98 ? 67.938 -13.625 19.984 1 35.34 98 ALA A C 1
ATOM 769 O O . ALA A 1 98 ? 67.312 -13.711 21.062 1 35.34 98 ALA A O 1
ATOM 770 N N . LYS A 1 99 ? 69.125 -14.477 19.641 1 31.06 99 LYS A N 1
ATOM 771 C CA . LYS A 1 99 ? 70 -15.234 20.547 1 31.06 99 LYS A CA 1
ATOM 772 C C . LYS A 1 99 ? 70.5 -14.359 21.672 1 31.06 99 LYS A C 1
ATOM 774 O O . LYS A 1 99 ? 70.875 -13.211 21.453 1 31.06 99 LYS A O 1
ATOM 779 N N . MET B 1 1 ? -9.5 -17.047 -23.156 1 33.12 1 MET B N 1
ATOM 780 C CA . MET B 1 1 ? -9.156 -15.758 -22.547 1 33.12 1 MET B CA 1
ATOM 781 C C . MET B 1 1 ? -8.109 -15.938 -21.453 1 33.12 1 MET B C 1
ATOM 783 O O . MET B 1 1 ? -8.141 -16.938 -20.719 1 33.12 1 MET B O 1
ATOM 787 N N . PRO B 1 2 ? -6.883 -15.57 -21.578 1 42.44 2 PRO B N 1
ATOM 788 C CA . PRO B 1 2 ? -5.895 -15.914 -20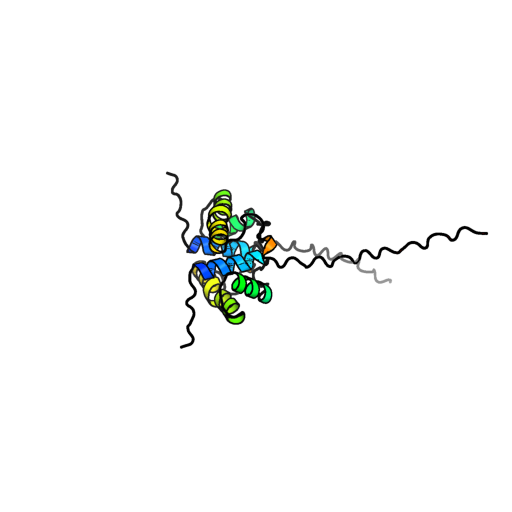.547 1 42.44 2 PRO B CA 1
ATOM 789 C C . PRO B 1 2 ? -6.438 -15.773 -19.125 1 42.44 2 PRO B C 1
ATOM 791 O O . PRO B 1 2 ? -7.363 -14.984 -18.891 1 42.44 2 PRO B O 1
ATOM 794 N N . PRO B 1 3 ? -6.566 -16.781 -18.391 1 42.34 3 PRO B N 1
ATOM 795 C CA . PRO B 1 3 ? -7.137 -16.703 -17.031 1 42.34 3 PRO B CA 1
ATOM 796 C C . PRO B 1 3 ? -6.777 -15.414 -16.312 1 42.34 3 PRO B C 1
ATOM 798 O O . PRO B 1 3 ? -5.598 -15.125 -16.109 1 42.34 3 PRO B O 1
ATOM 801 N N . PHE B 1 4 ? -7.273 -14.289 -16.797 1 46.56 4 PHE B N 1
ATOM 802 C CA . PHE B 1 4 ? -7.074 -13.016 -16.109 1 46.56 4 PHE B CA 1
ATOM 803 C C . PHE B 1 4 ? -7.094 -13.203 -14.594 1 46.56 4 PHE B C 1
ATOM 805 O O . PHE B 1 4 ? -8.117 -13.57 -14.023 1 46.56 4 PHE B O 1
ATOM 812 N N . LYS B 1 5 ? -6.031 -13.906 -14.133 1 58.5 5 LYS B N 1
ATOM 813 C CA . LYS B 1 5 ? -6.062 -14.055 -12.68 1 58.5 5 LYS B CA 1
ATOM 814 C C . LYS B 1 5 ? -6.516 -12.766 -12.008 1 58.5 5 LYS B C 1
ATOM 816 O O . LYS B 1 5 ? -6.078 -11.68 -12.383 1 58.5 5 LYS B O 1
ATOM 821 N N . LYS B 1 6 ? -7.777 -12.789 -11.625 1 67.75 6 LYS B N 1
ATOM 822 C CA . LYS B 1 6 ? -8.5 -11.68 -11.016 1 67.75 6 LYS B CA 1
ATOM 823 C C . LYS B 1 6 ? -7.758 -11.141 -9.805 1 67.75 6 LYS B C 1
ATOM 825 O O . LYS B 1 6 ? -7.332 -11.906 -8.938 1 67.75 6 LYS B O 1
ATOM 830 N N . TRP B 1 7 ? -7.113 -10.023 -9.961 1 81.75 7 TRP B N 1
ATOM 831 C CA . TRP B 1 7 ? -6.535 -9.328 -8.82 1 81.75 7 TRP B CA 1
ATOM 832 C C . TRP B 1 7 ? -7.574 -9.133 -7.723 1 81.75 7 TRP B C 1
ATOM 834 O O . TRP B 1 7 ? -8.609 -8.5 -7.945 1 81.75 7 TRP B O 1
ATOM 844 N N . GLU B 1 8 ? -7.332 -9.844 -6.613 1 86.62 8 GLU B N 1
ATOM 845 C CA . GLU B 1 8 ? -8.117 -9.602 -5.402 1 86.62 8 GLU B CA 1
ATOM 846 C C . GLU B 1 8 ? -7.512 -8.484 -4.562 1 86.62 8 GLU B C 1
ATOM 848 O O . GLU B 1 8 ? -6.32 -8.188 -4.688 1 86.62 8 GLU B O 1
ATOM 853 N N . ILE B 1 9 ? -8.344 -7.965 -3.713 1 85.94 9 ILE B N 1
ATOM 854 C CA . ILE B 1 9 ? -7.914 -6.879 -2.836 1 85.94 9 ILE B CA 1
ATOM 855 C C . ILE B 1 9 ? -6.676 -7.309 -2.055 1 85.94 9 ILE B C 1
ATOM 857 O O . ILE B 1 9 ? -5.77 -6.504 -1.821 1 85.94 9 ILE B O 1
ATOM 861 N N . THR B 1 10 ? -6.641 -8.516 -1.731 1 89.12 10 THR B N 1
ATOM 862 C CA . THR B 1 10 ? -5.508 -9.031 -0.972 1 89.12 10 THR B CA 1
ATOM 863 C C . THR B 1 10 ? -4.23 -8.977 -1.803 1 89.12 10 THR B C 1
ATOM 865 O O . THR B 1 10 ? -3.16 -8.648 -1.286 1 89.12 10 THR B O 1
ATOM 868 N N . ALA B 1 11 ? -4.336 -9.32 -3.057 1 92.81 11 ALA B N 1
ATOM 869 C CA . ALA B 1 11 ? -3.184 -9.281 -3.951 1 92.81 11 ALA B CA 1
ATOM 870 C C . ALA B 1 11 ? -2.713 -7.848 -4.172 1 92.81 11 ALA B C 1
ATOM 872 O O . ALA B 1 11 ? -1.51 -7.59 -4.27 1 92.81 11 ALA B O 1
ATOM 873 N N . GLU B 1 12 ? -3.619 -6.879 -4.176 1 94.25 12 GLU B N 1
ATOM 874 C CA . GLU B 1 12 ? -3.264 -5.473 -4.348 1 94.25 12 GLU B CA 1
ATOM 875 C C . GLU B 1 12 ? -2.545 -4.93 -3.117 1 94.25 12 GLU B C 1
ATOM 877 O O . GLU B 1 12 ? -1.538 -4.23 -3.238 1 94.25 12 GLU B O 1
ATOM 882 N N . LEU B 1 13 ? -3.086 -5.316 -2.012 1 93.38 13 LEU B N 1
ATOM 883 C CA . LEU B 1 13 ? -2.43 -4.91 -0.772 1 93.38 13 LEU B CA 1
ATOM 884 C C . LEU B 1 13 ? -1.048 -5.547 -0.656 1 93.38 13 LEU B C 1
ATOM 886 O O . LEU B 1 13 ? -0.094 -4.891 -0.23 1 93.38 13 LEU B O 1
ATOM 890 N N . ASP B 1 14 ? -0.931 -6.797 -1.034 1 94.88 14 ASP B N 1
ATOM 891 C CA . ASP B 1 14 ? 0.358 -7.477 -1.008 1 94.88 14 ASP B CA 1
ATOM 892 C C . ASP B 1 14 ? 1.352 -6.812 -1.959 1 94.88 14 ASP B C 1
ATOM 894 O O . ASP B 1 14 ? 2.537 -6.699 -1.646 1 94.88 14 ASP B O 1
ATOM 898 N N . LEU B 1 15 ? 0.811 -6.355 -3.092 1 95.69 15 LEU B N 1
ATOM 899 C CA . LEU B 1 15 ? 1.673 -5.656 -4.039 1 95.69 15 LEU B CA 1
ATOM 900 C C . LEU B 1 15 ? 2.182 -4.344 -3.445 1 95.69 15 LEU B C 1
ATOM 902 O O . LEU B 1 15 ? 3.373 -4.035 -3.541 1 95.69 15 LEU B O 1
ATOM 906 N N . CYS B 1 16 ? 1.296 -3.656 -2.855 1 94.81 16 CYS B N 1
ATOM 907 C CA . CYS B 1 16 ? 1.707 -2.408 -2.221 1 94.81 16 CYS B CA 1
ATOM 908 C C . CYS B 1 16 ? 2.729 -2.668 -1.12 1 94.81 16 CYS B C 1
ATOM 910 O O . CYS B 1 16 ? 3.711 -1.937 -0.994 1 94.81 16 CYS B O 1
ATOM 912 N N . MET B 1 17 ? 2.482 -3.676 -0.323 1 93.88 17 MET B N 1
ATOM 913 C CA . MET B 1 17 ? 3.412 -4.047 0.74 1 93.88 17 MET B CA 1
ATOM 914 C C . MET B 1 17 ? 4.762 -4.457 0.164 1 93.88 17 MET B C 1
ATOM 916 O O . MET B 1 17 ? 5.809 -4.117 0.722 1 93.88 17 MET B O 1
ATOM 920 N N . ALA B 1 18 ? 4.762 -5.219 -0.912 1 94.38 18 ALA B N 1
ATOM 921 C CA . ALA B 1 18 ? 6.004 -5.617 -1.573 1 94.38 18 ALA B CA 1
ATOM 922 C C . ALA B 1 18 ? 6.797 -4.395 -2.029 1 94.38 18 ALA B C 1
ATOM 924 O O . ALA B 1 18 ? 8.023 -4.363 -1.907 1 94.38 18 ALA B O 1
ATOM 925 N N . ILE B 1 19 ? 6.094 -3.41 -2.52 1 94.19 19 ILE B N 1
ATOM 926 C CA . ILE B 1 19 ? 6.746 -2.178 -2.949 1 94.19 19 ILE B CA 1
ATOM 927 C C . ILE B 1 19 ? 7.363 -1.472 -1.742 1 94.19 19 ILE B C 1
ATOM 929 O O . ILE B 1 19 ? 8.508 -1.029 -1.794 1 94.19 19 ILE B O 1
ATOM 933 N N . ILE B 1 20 ? 6.668 -1.418 -0.688 1 92.69 20 ILE B N 1
ATOM 934 C CA . ILE B 1 20 ? 7.152 -0.793 0.539 1 92.69 20 ILE B CA 1
ATOM 935 C C . ILE B 1 20 ? 8.352 -1.568 1.072 1 92.69 20 ILE B C 1
ATOM 937 O O . ILE B 1 20 ? 9.367 -0.973 1.455 1 92.69 20 ILE B O 1
ATOM 941 N N . TYR B 1 21 ? 8.266 -2.857 0.989 1 89.31 21 TYR B N 1
ATOM 942 C CA . TYR B 1 21 ? 9.328 -3.721 1.498 1 89.31 21 TYR B CA 1
ATOM 943 C C . TYR B 1 21 ? 10.617 -3.527 0.71 1 89.31 21 TYR B C 1
ATOM 945 O O . TYR B 1 21 ? 11.711 -3.58 1.276 1 89.31 21 TYR B O 1
ATOM 953 N N . THR B 1 22 ? 10.539 -3.324 -0.496 1 91 22 THR B N 1
ATOM 954 C CA . THR B 1 22 ? 11.719 -3.221 -1.343 1 91 22 THR B CA 1
ATOM 955 C C . THR B 1 22 ? 12.234 -1.785 -1.377 1 91 22 THR B C 1
ATOM 957 O O . THR B 1 22 ? 13.281 -1.509 -1.974 1 91 22 THR B O 1
ATOM 960 N N . GLY B 1 23 ? 11.5 -0.918 -0.686 1 87.88 23 GLY B N 1
ATOM 961 C CA . GLY B 1 23 ? 11.914 0.476 -0.665 1 87.88 23 GLY B CA 1
ATOM 962 C C . GLY B 1 23 ? 11.594 1.212 -1.952 1 87.88 23 GLY B C 1
ATOM 963 O O . GLY B 1 23 ? 12.305 2.146 -2.332 1 87.88 23 GLY B O 1
ATOM 964 N N . GLY B 1 24 ? 10.641 0.687 -2.6 1 85.69 24 GLY B N 1
ATOM 965 C CA . GLY B 1 24 ? 10.203 1.354 -3.818 1 85.69 24 GLY B CA 1
ATOM 966 C C . GLY B 1 24 ? 9.492 2.668 -3.559 1 85.69 24 GLY B C 1
ATOM 967 O O . GLY B 1 24 ? 8.828 2.828 -2.535 1 85.69 24 GLY B O 1
ATOM 968 N N . SER B 1 25 ? 9.766 3.617 -4.434 1 81.94 25 SER B N 1
ATOM 969 C CA . SER B 1 25 ? 9.102 4.918 -4.367 1 81.94 25 SER B CA 1
ATOM 970 C C . SER B 1 25 ? 8.516 5.309 -5.723 1 81.94 25 SER B C 1
ATOM 972 O O . SER B 1 25 ? 8.82 4.684 -6.738 1 81.94 25 SER B O 1
ATOM 974 N N . VAL B 1 26 ? 7.699 6.277 -5.625 1 76.69 26 VAL B N 1
ATOM 975 C CA . VAL B 1 26 ? 7.031 6.742 -6.836 1 76.69 26 VAL B CA 1
ATOM 976 C C . VAL B 1 26 ? 8.07 7.062 -7.906 1 76.69 26 VAL B C 1
ATOM 978 O O . VAL B 1 26 ? 8.984 7.859 -7.676 1 76.69 26 VAL B O 1
ATOM 981 N N . GLY B 1 27 ? 7.98 6.336 -9.023 1 79.81 27 GLY B N 1
ATOM 982 C CA . GLY B 1 27 ? 8.875 6.57 -10.148 1 79.81 27 GLY B CA 1
ATOM 983 C C . GLY B 1 27 ? 10.133 5.727 -10.094 1 79.81 27 GLY B C 1
ATOM 984 O O . GLY B 1 27 ? 10.906 5.695 -11.047 1 79.81 27 GLY B O 1
ATOM 985 N N . SER B 1 28 ? 10.43 5.156 -8.945 1 87.81 28 SER B N 1
ATOM 986 C CA . SER B 1 28 ? 11.602 4.305 -8.789 1 87.81 28 SER B CA 1
ATOM 987 C C . SER B 1 28 ? 11.227 2.959 -8.18 1 87.81 28 SER B C 1
ATOM 989 O O . SER B 1 28 ? 11.578 2.672 -7.031 1 87.81 28 SER B O 1
ATOM 991 N N . TYR B 1 29 ? 10.703 2.156 -8.938 1 92.44 29 TYR B N 1
ATOM 992 C CA . TYR B 1 29 ? 10.258 0.844 -8.484 1 92.44 29 TYR B CA 1
ATOM 993 C C . TYR B 1 29 ? 11.25 -0.238 -8.891 1 92.44 29 TYR B C 1
ATOM 995 O O . TYR B 1 29 ? 11.688 -0.29 -10.039 1 92.44 29 TYR B O 1
ATOM 1003 N N . LYS B 1 30 ? 11.586 -0.994 -7.906 1 92.81 30 LYS B N 1
ATOM 1004 C CA . LYS B 1 30 ? 12.461 -2.133 -8.164 1 92.81 30 LYS B CA 1
ATOM 1005 C C . LYS B 1 30 ? 11.664 -3.361 -8.578 1 92.81 30 LYS B C 1
ATOM 1007 O O . LYS B 1 30 ? 11.578 -4.336 -7.832 1 92.81 30 LYS B O 1
ATOM 1012 N N . TRP B 1 31 ? 11.32 -3.365 -9.797 1 95.38 31 TRP B N 1
ATOM 1013 C CA . TRP B 1 31 ? 10.328 -4.32 -10.281 1 95.38 31 TRP B CA 1
ATOM 1014 C C . TRP B 1 31 ? 10.859 -5.746 -10.211 1 95.38 31 TRP B C 1
ATOM 1016 O O . TRP B 1 31 ? 10.133 -6.672 -9.859 1 95.38 31 TRP B O 1
ATOM 1026 N N . PRO B 1 32 ? 12.133 -5.996 -10.547 1 95.88 32 PRO B N 1
ATOM 1027 C CA . PRO B 1 32 ? 12.617 -7.367 -10.406 1 95.88 32 PRO B CA 1
ATOM 1028 C C . PRO B 1 32 ? 12.523 -7.887 -8.977 1 95.88 32 PRO B C 1
ATOM 1030 O O . PRO B 1 32 ? 12.133 -9.039 -8.758 1 95.88 32 PRO B O 1
ATOM 1033 N N . GLU B 1 33 ? 12.836 -7.055 -8.047 1 94.69 33 GLU B N 1
ATOM 1034 C CA . GLU B 1 33 ? 12.758 -7.441 -6.645 1 94.69 33 GLU B CA 1
ATOM 1035 C C . GLU B 1 33 ? 11.305 -7.559 -6.188 1 94.69 33 GLU B C 1
ATOM 1037 O O . GLU B 1 33 ? 10.953 -8.477 -5.441 1 94.69 33 GLU B O 1
ATOM 1042 N N . ILE B 1 34 ? 10.523 -6.629 -6.582 1 95.81 34 ILE B N 1
ATOM 1043 C CA . ILE B 1 34 ? 9.109 -6.641 -6.254 1 95.81 34 ILE B CA 1
ATOM 1044 C C . ILE B 1 34 ? 8.461 -7.922 -6.785 1 95.81 34 ILE B C 1
ATOM 1046 O O . ILE B 1 34 ? 7.695 -8.578 -6.082 1 95.81 34 ILE B O 1
ATOM 1050 N N . HIS B 1 35 ? 8.836 -8.211 -8.016 1 96.5 35 HIS B N 1
ATOM 1051 C CA . HIS B 1 35 ? 8.305 -9.43 -8.625 1 96.5 35 HIS B CA 1
ATOM 1052 C C . HIS B 1 35 ? 8.711 -10.664 -7.836 1 96.5 35 HIS B C 1
ATOM 1054 O O . HIS B 1 35 ? 7.883 -11.547 -7.59 1 96.5 35 HIS B O 1
ATOM 1060 N N . GLU B 1 36 ? 9.914 -10.812 -7.516 1 95.62 36 GLU B N 1
ATOM 1061 C CA . GLU B 1 36 ? 10.398 -11.945 -6.73 1 95.62 36 GLU B CA 1
ATOM 1062 C C . GLU B 1 36 ? 9.625 -12.07 -5.422 1 95.62 36 GLU B C 1
ATOM 1064 O O . GLU B 1 36 ? 9.258 -13.18 -5.02 1 95.62 36 GLU B O 1
ATOM 1069 N N . LEU B 1 37 ? 9.406 -10.969 -4.812 1 93.44 37 LEU B N 1
ATOM 1070 C CA . LEU B 1 37 ? 8.664 -10.977 -3.559 1 93.44 37 LEU B CA 1
ATOM 1071 C C . LEU B 1 37 ? 7.227 -11.43 -3.779 1 93.44 37 LEU B C 1
ATOM 1073 O O . LEU B 1 37 ? 6.688 -12.211 -2.988 1 93.44 37 LEU B O 1
ATOM 1077 N N . MET B 1 38 ? 6.617 -10.977 -4.816 1 95.31 38 MET B N 1
ATOM 1078 C CA . MET B 1 38 ? 5.238 -11.352 -5.113 1 95.31 38 MET B CA 1
ATOM 1079 C C . MET B 1 38 ? 5.125 -12.852 -5.352 1 95.31 38 MET B C 1
ATOM 1081 O O . MET B 1 38 ? 4.16 -13.484 -4.914 1 95.31 38 MET B O 1
ATOM 1085 N N . VAL B 1 39 ? 6.117 -13.398 -5.992 1 93.88 39 VAL B N 1
ATOM 1086 C CA . VAL B 1 39 ? 6.145 -14.836 -6.219 1 93.88 39 VAL B CA 1
ATOM 1087 C C . VAL B 1 39 ? 6.281 -15.57 -4.887 1 93.88 39 VAL B C 1
ATOM 1089 O O . VAL B 1 39 ? 5.582 -16.562 -4.641 1 93.88 39 VAL B O 1
ATOM 1092 N N . LYS B 1 40 ? 7.086 -15.102 -4.066 1 93.06 40 LYS B N 1
ATOM 1093 C CA . LYS B 1 40 ? 7.285 -15.703 -2.75 1 93.06 40 LYS B CA 1
ATOM 1094 C C . LYS B 1 40 ? 6.008 -15.633 -1.916 1 93.06 40 LYS B C 1
ATOM 1096 O O . LYS B 1 40 ? 5.75 -16.516 -1.093 1 93.06 40 LYS B O 1
ATOM 1101 N N . LEU B 1 41 ? 5.246 -14.578 -2.164 1 92.44 41 LEU B N 1
ATOM 1102 C CA . LEU B 1 41 ? 4.004 -14.383 -1.421 1 92.44 41 LEU B CA 1
ATOM 1103 C C . LEU B 1 41 ? 2.885 -15.242 -1.996 1 92.44 41 LEU B C 1
ATOM 1105 O O . LEU B 1 41 ? 1.778 -15.273 -1.452 1 92.44 41 LEU B O 1
ATOM 1109 N N . GLY B 1 42 ? 3.125 -15.867 -3.125 1 92.5 42 GLY B N 1
ATOM 1110 C CA . GLY B 1 42 ? 2.176 -16.828 -3.668 1 92.5 42 GLY B CA 1
ATOM 1111 C C . GLY B 1 42 ? 1.378 -16.281 -4.836 1 92.5 42 GLY B C 1
ATOM 1112 O O . GLY B 1 42 ? 0.373 -16.859 -5.238 1 92.5 42 GLY B O 1
ATOM 1113 N N . HIS B 1 43 ? 1.857 -15.086 -5.25 1 92.25 43 HIS B N 1
ATOM 1114 C CA . HIS B 1 43 ? 1.191 -14.5 -6.406 1 92.25 43 HIS B CA 1
ATOM 1115 C C . HIS B 1 43 ? 1.971 -14.773 -7.688 1 92.25 43 HIS B C 1
ATOM 1117 O O . HIS B 1 43 ? 3.041 -14.195 -7.902 1 92.25 43 HIS B O 1
ATOM 1123 N N . ASP B 1 44 ? 1.409 -15.547 -8.562 1 89.75 44 ASP B N 1
ATOM 1124 C CA . ASP B 1 44 ? 2.123 -16.016 -9.75 1 89.75 44 ASP B CA 1
ATOM 1125 C C . ASP B 1 44 ? 1.852 -15.102 -10.945 1 89.75 44 ASP B C 1
ATOM 1127 O O . ASP B 1 44 ? 1.567 -15.586 -12.039 1 89.75 44 ASP B O 1
ATOM 1131 N N . PHE B 1 45 ? 1.92 -13.875 -10.734 1 92.75 45 PHE B N 1
ATOM 1132 C CA . PHE B 1 45 ? 1.83 -12.914 -11.828 1 92.75 45 PHE B CA 1
ATOM 1133 C C . PHE B 1 45 ? 3.197 -12.688 -12.461 1 92.75 45 PHE B C 1
ATOM 1135 O O . PHE B 1 45 ? 4.227 -12.852 -11.805 1 92.75 45 PHE B O 1
ATOM 1142 N N . THR B 1 46 ? 3.18 -12.367 -13.742 1 95.44 46 THR B N 1
ATOM 1143 C CA . THR B 1 46 ? 4.438 -11.977 -14.367 1 95.44 46 THR B CA 1
ATOM 1144 C C . THR B 1 46 ? 4.863 -10.586 -13.906 1 95.44 46 THR B C 1
ATOM 1146 O O . THR B 1 46 ? 4.039 -9.805 -13.422 1 95.44 46 THR B O 1
ATOM 1149 N N . LYS B 1 47 ? 6.133 -10.352 -14.125 1 95.75 47 LYS B N 1
ATOM 1150 C CA . LYS B 1 47 ? 6.672 -9.047 -13.75 1 95.75 47 LYS B CA 1
ATOM 1151 C C . LYS B 1 47 ? 5.941 -7.922 -14.477 1 95.75 47 LYS B C 1
ATOM 1153 O O . LYS B 1 47 ? 5.566 -6.918 -13.859 1 95.75 47 LYS B O 1
ATOM 1158 N N . ASP B 1 48 ? 5.766 -8.078 -15.758 1 95.75 48 ASP B N 1
ATOM 1159 C CA . ASP B 1 48 ? 5.078 -7.074 -16.562 1 95.75 48 ASP B CA 1
ATOM 1160 C C . ASP B 1 48 ? 3.643 -6.867 -16.078 1 95.75 48 ASP B C 1
ATOM 1162 O O . ASP B 1 48 ? 3.156 -5.738 -16.031 1 95.75 48 ASP B O 1
ATOM 1166 N N . ALA B 1 49 ? 2.992 -7.867 -15.711 1 95.5 49 ALA B N 1
ATOM 1167 C CA . ALA B 1 49 ? 1.616 -7.793 -15.227 1 95.5 49 ALA B CA 1
ATOM 1168 C C . ALA B 1 49 ? 1.54 -7.012 -13.922 1 95.5 49 ALA B C 1
ATOM 1170 O O . ALA B 1 49 ? 0.62 -6.215 -13.719 1 95.5 49 ALA B O 1
ATOM 1171 N N . ILE B 1 50 ? 2.527 -7.207 -13.094 1 95.62 50 ILE B N 1
ATOM 1172 C CA . ILE B 1 50 ? 2.566 -6.559 -11.781 1 95.62 50 ILE B CA 1
ATOM 1173 C C . ILE B 1 50 ? 2.752 -5.055 -11.961 1 95.62 50 ILE B C 1
ATOM 1175 O O . ILE B 1 50 ? 2.014 -4.258 -11.375 1 95.62 50 ILE B O 1
ATOM 1179 N N . SER B 1 51 ? 3.676 -4.781 -12.812 1 94.94 51 SER B N 1
ATOM 1180 C CA . SER B 1 51 ? 3.947 -3.365 -13.023 1 94.94 51 SER B CA 1
ATOM 1181 C C . SER B 1 51 ? 2.768 -2.668 -13.688 1 94.94 51 SER B C 1
ATOM 1183 O O . SER B 1 51 ? 2.426 -1.538 -13.336 1 94.94 51 SER B O 1
ATOM 1185 N N . GLN B 1 52 ? 2.18 -3.324 -14.609 1 94.56 52 GLN B N 1
ATOM 1186 C CA . GLN B 1 52 ? 1.029 -2.771 -15.32 1 94.56 52 GLN B CA 1
ATOM 1187 C C . GLN B 1 52 ? -0.166 -2.611 -14.383 1 94.56 52 GLN B C 1
ATOM 1189 O O . GLN B 1 52 ? -0.859 -1.594 -14.422 1 94.56 52 GLN B O 1
ATOM 1194 N N . HIS B 1 53 ? -0.359 -3.59 -13.609 1 95.06 53 HIS B N 1
ATOM 1195 C CA . HIS B 1 53 ? -1.484 -3.518 -12.688 1 95.06 53 HIS B CA 1
ATOM 1196 C C . HIS B 1 53 ? -1.304 -2.377 -11.688 1 95.06 53 HIS B C 1
ATOM 1198 O O . HIS B 1 53 ? -2.254 -1.649 -11.391 1 95.06 53 HIS B O 1
ATOM 1204 N N . PHE B 1 54 ? -0.162 -2.34 -11.195 1 93.56 54 PHE B N 1
ATOM 1205 C CA . PHE B 1 54 ? 0.081 -1.26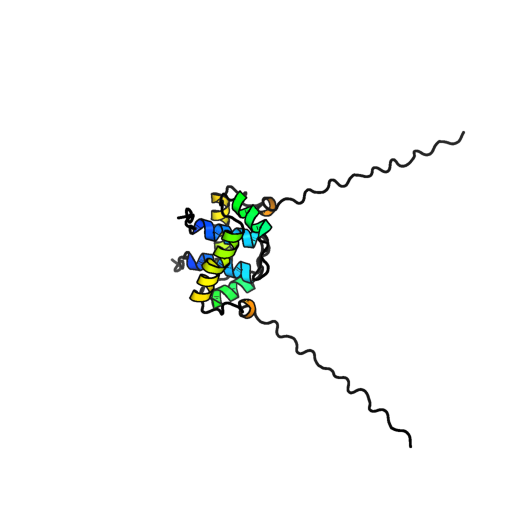5 -10.234 1 93.56 54 PHE B CA 1
ATOM 1206 C C . PHE B 1 54 ? -0.172 0.095 -10.875 1 93.56 54 PHE B C 1
ATOM 1208 O O . PHE B 1 54 ? -0.846 0.946 -10.297 1 93.56 54 PHE B O 1
ATOM 1215 N N . THR B 1 55 ? 0.269 0.323 -12.047 1 91.94 55 THR B N 1
ATOM 1216 C CA . THR B 1 55 ? 0.23 1.634 -12.68 1 91.94 55 THR B CA 1
ATOM 1217 C C . THR B 1 55 ? -1.166 1.933 -13.219 1 91.94 55 THR B C 1
ATOM 1219 O O . THR B 1 55 ? -1.727 2.998 -12.953 1 91.94 55 THR B O 1
ATOM 1222 N N . LYS B 1 56 ? -1.725 0.933 -13.789 1 92.81 56 LYS B N 1
ATOM 1223 C CA . LYS B 1 56 ? -2.953 1.193 -14.531 1 92.81 56 LYS B CA 1
ATOM 1224 C C . LYS B 1 56 ? -4.184 0.986 -13.656 1 92.81 56 LYS B C 1
ATOM 1226 O O . LYS B 1 56 ? -5.273 1.46 -13.977 1 92.81 56 LYS B O 1
ATOM 1231 N N . ALA B 1 57 ? -4.016 0.235 -12.594 1 92.69 57 ALA B N 1
ATOM 1232 C CA . ALA B 1 57 ? -5.18 -0.029 -11.75 1 92.69 57 ALA B CA 1
ATOM 1233 C C . ALA B 1 57 ? -5.039 0.656 -10.391 1 92.69 57 ALA B C 1
ATOM 1235 O O . ALA B 1 57 ? -5.828 1.543 -10.055 1 92.69 57 ALA B O 1
ATOM 1236 N N . ILE B 1 58 ? -4.012 0.34 -9.727 1 93.31 58 ILE B N 1
ATOM 1237 C CA . ILE B 1 58 ? -3.893 0.819 -8.352 1 93.31 58 ILE B CA 1
ATOM 1238 C C . ILE B 1 58 ? -3.588 2.314 -8.352 1 93.31 58 ILE B C 1
ATOM 1240 O O . ILE B 1 58 ? -4.34 3.109 -7.785 1 93.31 58 ILE B O 1
ATOM 1244 N N . LEU B 1 59 ? -2.578 2.639 -9.07 1 91.31 59 LEU B N 1
ATOM 1245 C CA . LEU B 1 59 ? -2.143 4.031 -9.094 1 91.31 59 LEU B CA 1
ATOM 1246 C C . LEU B 1 59 ? -3.176 4.91 -9.781 1 91.31 59 LEU B C 1
ATOM 1248 O O . LEU B 1 59 ? -3.508 5.992 -9.289 1 91.31 59 LEU B O 1
ATOM 1252 N N . LYS B 1 60 ? -3.625 4.508 -10.844 1 91.81 60 LYS B N 1
ATOM 1253 C CA . LYS B 1 60 ? -4.637 5.27 -11.57 1 91.81 60 LYS B CA 1
ATOM 1254 C C . LYS B 1 60 ? -5.875 5.5 -10.703 1 91.81 60 LYS B C 1
ATOM 1256 O O . LYS B 1 60 ? -6.406 6.613 -10.648 1 91.81 60 LYS B O 1
ATOM 1261 N N . SER B 1 61 ? -6.398 4.438 -10.086 1 92.19 61 SER B N 1
ATOM 1262 C CA . SER B 1 61 ? -7.562 4.555 -9.219 1 92.19 61 SER B CA 1
ATOM 1263 C C . SER B 1 61 ? -7.305 5.543 -8.078 1 92.19 61 SER B C 1
ATOM 1265 O O . SER B 1 61 ? -8.188 6.32 -7.719 1 92.19 61 SER B O 1
ATOM 1267 N N . PHE B 1 62 ? -6.172 5.473 -7.594 1 91.94 62 PHE B N 1
ATOM 1268 C CA . PHE B 1 62 ? -5.762 6.391 -6.539 1 91.94 62 PHE B CA 1
ATOM 1269 C C . PHE B 1 62 ? -5.801 7.832 -7.031 1 91.94 62 PHE B C 1
ATOM 1271 O O . PHE B 1 62 ? -6.371 8.703 -6.371 1 91.94 62 PHE B O 1
ATOM 1278 N N . LYS B 1 63 ? -5.25 8.062 -8.156 1 90.75 63 LYS B N 1
ATOM 1279 C CA . LYS B 1 63 ? -5.211 9.406 -8.734 1 90.75 63 LYS B CA 1
ATOM 1280 C C . LYS B 1 63 ? -6.617 9.906 -9.062 1 90.75 63 LYS B C 1
ATOM 1282 O O . LYS B 1 63 ? -6.941 11.07 -8.805 1 90.75 63 LYS B O 1
ATOM 1287 N N . ASP B 1 64 ? -7.379 9.086 -9.586 1 90.75 64 ASP B N 1
ATOM 1288 C CA . ASP B 1 64 ? -8.742 9.445 -9.969 1 90.75 64 ASP B CA 1
ATOM 1289 C C . ASP B 1 64 ? -9.57 9.836 -8.75 1 90.75 64 ASP B C 1
ATOM 1291 O O . ASP B 1 64 ? -10.359 10.781 -8.805 1 90.75 64 ASP B O 1
ATOM 1295 N N . ARG B 1 65 ? -9.406 9.133 -7.715 1 90.88 65 ARG B N 1
ATOM 1296 C CA . ARG B 1 65 ? -10.195 9.367 -6.508 1 90.88 65 ARG B CA 1
ATOM 1297 C C . ARG B 1 65 ? -9.82 10.695 -5.859 1 90.88 65 ARG B C 1
ATOM 1299 O O . ARG B 1 65 ? -10.656 11.352 -5.238 1 90.88 65 ARG B O 1
ATOM 1306 N N . HIS B 1 66 ? -8.594 11.062 -6.031 1 92 66 HIS B N 1
ATOM 1307 C CA . HIS B 1 66 ? -8.117 12.234 -5.301 1 92 66 HIS B CA 1
ATOM 1308 C C . HIS B 1 66 ? -7.805 13.391 -6.25 1 92 66 HIS B C 1
ATOM 1310 O O . HIS B 1 66 ? -7.277 14.422 -5.828 1 92 66 HIS B O 1
ATOM 1316 N N . GLY B 1 67 ? -8.141 13.203 -7.512 1 86.38 67 GLY B N 1
ATOM 1317 C CA . GLY B 1 67 ? -7.949 14.266 -8.484 1 86.38 67 GLY B CA 1
ATOM 1318 C C . GLY B 1 67 ? -6.488 14.625 -8.703 1 86.38 67 GLY B C 1
ATOM 1319 O O . GLY B 1 67 ? -6.152 15.797 -8.867 1 86.38 67 GLY B O 1
ATOM 1320 N N . LEU B 1 68 ? -5.637 13.664 -8.445 1 77.88 68 LEU B N 1
ATOM 1321 C CA . LEU B 1 68 ? -4.211 13.898 -8.648 1 77.88 68 LEU B CA 1
ATOM 1322 C C . LEU B 1 68 ? -3.836 13.711 -10.117 1 77.88 68 LEU B C 1
ATOM 1324 O O . LEU B 1 68 ? -4.426 12.883 -10.812 1 77.88 68 LEU B O 1
ATOM 1328 N N . PRO B 1 69 ? -3.043 14.719 -10.672 1 63.69 69 PRO B N 1
ATOM 1329 C CA . PRO B 1 69 ? -2.668 14.594 -12.086 1 63.69 69 PRO B CA 1
ATOM 1330 C C . PRO B 1 69 ? -1.876 13.32 -12.375 1 63.69 69 PRO B C 1
ATOM 1332 O O . PRO B 1 69 ? -1.191 12.805 -11.484 1 63.69 69 PRO B O 1
ATOM 1335 N N . ALA B 1 70 ? -2.195 12.523 -13.383 1 55.94 70 ALA B N 1
ATOM 1336 C CA . ALA B 1 70 ? -1.504 11.305 -13.797 1 55.94 70 ALA B CA 1
ATOM 1337 C C . ALA B 1 70 ? 0.007 11.453 -13.641 1 55.94 70 ALA B C 1
ATOM 1339 O O . ALA B 1 70 ? 0.704 10.484 -13.336 1 55.94 70 ALA B O 1
ATOM 1340 N N . GLY B 1 71 ? 0.674 12.508 -13.945 1 45 71 GLY B N 1
ATOM 1341 C CA . GLY B 1 71 ? 2.105 12.766 -13.977 1 45 71 GLY B CA 1
ATOM 1342 C C . GLY B 1 71 ? 2.664 13.211 -12.641 1 45 71 GLY B C 1
ATOM 1343 O O . GLY B 1 71 ? 3.852 13.031 -12.367 1 45 71 GLY B O 1
ATOM 1344 N N . LYS B 1 72 ? 2.219 14.188 -11.977 1 42.91 72 LYS B N 1
ATOM 1345 C CA . LYS B 1 72 ? 2.883 14.992 -10.945 1 42.91 72 LYS B CA 1
ATOM 1346 C C . LYS B 1 72 ? 2.666 14.398 -9.562 1 42.91 72 LYS B C 1
ATOM 1348 O O . LYS B 1 72 ? 1.771 14.828 -8.828 1 42.91 72 LYS B O 1
ATOM 1353 N N . LEU B 1 73 ? 2.469 13.273 -9.328 1 46.44 73 LEU B N 1
ATOM 1354 C CA . LEU B 1 73 ? 2.494 12.883 -7.922 1 46.44 73 LEU B CA 1
ATOM 1355 C C . LEU B 1 73 ? 3.559 13.664 -7.156 1 46.44 73 LEU B C 1
ATOM 1357 O O . LEU B 1 73 ? 3.633 13.578 -5.93 1 46.44 73 LEU B O 1
ATOM 1361 N N . GLU B 1 74 ? 4.562 14.062 -7.84 1 41.75 74 GLU B N 1
ATOM 1362 C CA . GLU B 1 74 ? 5.602 14.945 -7.32 1 41.75 74 GLU B CA 1
ATOM 1363 C C . GLU B 1 74 ? 4.996 16.156 -6.617 1 41.75 74 GLU B C 1
ATOM 1365 O O . GLU B 1 74 ? 5.672 16.844 -5.844 1 41.75 74 GLU B O 1
ATOM 1370 N N . SER B 1 75 ? 3.885 16.422 -7.098 1 42.19 75 SER B N 1
ATOM 1371 C CA . SER B 1 75 ? 3.387 17.703 -6.605 1 42.19 75 SER B CA 1
ATOM 1372 C C . SER B 1 75 ? 2.867 17.578 -5.176 1 42.19 75 SER B C 1
ATOM 1374 O O . SER B 1 75 ? 2.643 18.594 -4.508 1 42.19 75 SER B O 1
ATOM 1376 N N . ILE B 1 76 ? 2.348 16.438 -4.891 1 45.03 76 ILE B N 1
ATOM 1377 C CA . ILE B 1 76 ? 1.854 16.391 -3.52 1 45.03 76 ILE B CA 1
ATOM 1378 C C . ILE B 1 76 ? 3.029 16.469 -2.545 1 45.03 76 ILE B C 1
ATOM 1380 O O . ILE B 1 76 ? 2.832 16.562 -1.331 1 45.03 76 ILE B O 1
ATOM 1384 N N . THR B 1 77 ? 4.16 16.016 -3.061 1 43.34 77 THR B N 1
ATOM 1385 C CA . THR B 1 77 ? 5.297 16.219 -2.172 1 43.34 77 THR B CA 1
ATOM 1386 C C . THR B 1 77 ? 5.535 17.703 -1.928 1 43.34 77 THR B C 1
ATOM 1388 O O . THR B 1 77 ? 5.613 18.484 -2.875 1 43.34 77 THR B O 1
ATOM 1391 N N . PRO B 1 78 ? 5.27 18.078 -0.813 1 36.56 78 PRO B N 1
ATOM 1392 C CA . PRO B 1 78 ? 5.512 19.5 -0.575 1 36.56 78 PRO B CA 1
ATOM 1393 C C . PRO B 1 78 ? 6.746 20.016 -1.308 1 36.56 78 PRO B C 1
ATOM 1395 O O . PRO B 1 78 ? 7.801 19.375 -1.275 1 36.56 78 PRO B O 1
ATOM 1398 N N . THR B 1 79 ? 6.512 20.516 -2.49 1 33.25 79 THR B N 1
ATOM 1399 C CA . THR B 1 79 ? 7.547 21.234 -3.24 1 33.25 79 THR B CA 1
ATOM 1400 C C . THR B 1 79 ? 8.461 22.016 -2.301 1 33.25 79 THR B C 1
ATOM 1402 O O . THR B 1 79 ? 7.984 22.766 -1.454 1 33.25 79 THR B O 1
ATOM 1405 N N . LYS B 1 80 ? 9.57 21.453 -1.918 1 35.06 80 LYS B N 1
ATOM 1406 C CA . LYS B 1 80 ? 10.57 22.312 -1.312 1 35.06 80 LYS B CA 1
ATOM 1407 C C . LYS B 1 80 ? 10.492 23.734 -1.89 1 35.06 80 LYS B C 1
ATOM 1409 O O . LYS B 1 80 ? 10.398 23.906 -3.107 1 35.06 80 LYS B O 1
ATOM 1414 N N . THR B 1 81 ? 9.883 24.609 -1.22 1 31.39 81 THR B N 1
ATOM 1415 C CA . THR B 1 81 ? 10.031 26.031 -1.522 1 31.39 81 THR B CA 1
ATOM 1416 C C . THR B 1 81 ? 11.438 26.312 -2.045 1 31.39 81 THR B C 1
ATOM 1418 O O . THR B 1 81 ? 12.43 26.047 -1.367 1 31.39 81 THR B O 1
ATOM 1421 N N . LYS B 1 82 ? 11.625 26.141 -3.312 1 33 82 LYS B N 1
ATOM 1422 C CA . LYS B 1 82 ? 12.836 26.719 -3.889 1 33 82 LYS B CA 1
ATOM 1423 C C . LYS B 1 82 ? 13.234 28 -3.168 1 33 82 LYS B C 1
ATOM 1425 O O . LYS B 1 82 ? 12.477 28.969 -3.145 1 33 82 LYS B O 1
ATOM 1430 N N . ARG B 1 83 ? 13.883 27.891 -2.021 1 3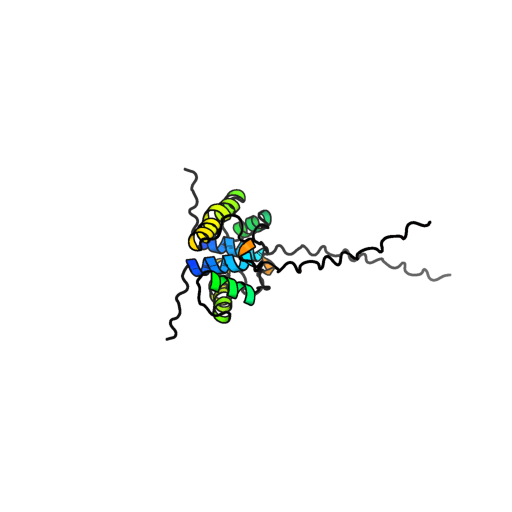2.09 83 ARG B N 1
ATOM 1431 C CA . ARG B 1 83 ? 14.531 29.109 -1.532 1 32.09 83 ARG B CA 1
ATOM 1432 C C . ARG B 1 83 ? 15 29.984 -2.689 1 32.09 83 ARG B C 1
ATOM 1434 O O . ARG B 1 83 ? 15.727 29.531 -3.57 1 32.09 83 ARG B O 1
ATOM 1441 N N . LYS B 1 84 ? 14.117 30.859 -3.164 1 30.72 84 LYS B N 1
ATOM 1442 C CA . LYS B 1 84 ? 14.547 31.953 -4.027 1 30.72 84 LYS B CA 1
ATOM 1443 C C . LYS B 1 84 ? 16 32.312 -3.77 1 30.72 84 LYS B C 1
ATOM 1445 O O . LYS B 1 84 ? 16.375 32.656 -2.646 1 30.72 84 LYS B O 1
ATOM 1450 N N . ALA B 1 85 ? 16.938 31.641 -4.328 1 31.77 85 ALA B N 1
ATOM 1451 C CA . ALA B 1 85 ? 18.312 32.125 -4.332 1 31.77 85 ALA B CA 1
ATOM 1452 C C . ALA B 1 85 ? 18.344 33.656 -4.438 1 31.77 85 ALA B C 1
ATOM 1454 O O . ALA B 1 85 ? 17.781 34.25 -5.363 1 31.77 85 ALA B O 1
ATOM 1455 N N . ALA B 1 86 ? 18.297 34.312 -3.344 1 32.5 86 ALA B N 1
ATOM 1456 C CA . ALA B 1 86 ? 18.625 35.719 -3.289 1 32.5 86 ALA B CA 1
ATOM 1457 C C . ALA B 1 86 ? 19.734 36.062 -4.285 1 32.5 86 ALA B C 1
ATOM 1459 O O . ALA B 1 86 ? 20.812 35.469 -4.246 1 32.5 86 ALA B O 1
ATOM 1460 N N . GLY B 1 87 ? 19.422 36.125 -5.57 1 29.34 87 GLY B N 1
ATOM 1461 C CA . GLY B 1 87 ? 20.312 36.719 -6.551 1 29.34 87 GLY B CA 1
ATOM 1462 C C . GLY B 1 87 ? 21.156 37.844 -5.984 1 29.34 87 GLY B C 1
ATOM 1463 O O . GLY B 1 87 ? 20.625 38.906 -5.645 1 29.34 87 GLY B O 1
ATOM 1464 N N . ASN B 1 88 ? 22 37.594 -5.008 1 31.83 88 ASN B N 1
ATOM 1465 C CA . ASN B 1 88 ? 23 38.562 -4.539 1 31.83 88 ASN B CA 1
ATOM 1466 C C . ASN B 1 88 ? 23.641 39.312 -5.699 1 31.83 88 ASN B C 1
ATOM 1468 O O . ASN B 1 88 ? 24.453 38.75 -6.438 1 31.83 88 ASN B O 1
ATOM 1472 N N . ALA B 1 89 ? 22.828 40 -6.566 1 33.03 89 ALA B N 1
ATOM 1473 C CA . ALA B 1 89 ? 23.297 40.969 -7.566 1 33.03 89 ALA B CA 1
ATOM 1474 C C . ALA B 1 89 ? 24.422 41.844 -7.012 1 33.03 89 ALA B C 1
ATOM 1476 O O . ALA B 1 89 ? 24.172 42.75 -6.207 1 33.03 89 ALA B O 1
ATOM 1477 N N . GLU B 1 90 ? 25.516 41.219 -6.594 1 32.34 90 GLU B N 1
ATOM 1478 C CA . GLU B 1 90 ? 26.688 42.031 -6.234 1 32.34 90 GLU B CA 1
ATOM 1479 C C . GLU B 1 90 ? 26.953 43.125 -7.27 1 32.34 90 GLU B C 1
ATOM 1481 O O . GLU B 1 90 ? 27.109 42.812 -8.461 1 32.34 90 GLU B O 1
ATOM 1486 N N . GLU B 1 91 ? 26.078 44.156 -7.18 1 35.41 91 GLU B N 1
ATOM 1487 C CA . GLU B 1 91 ? 26.281 45.438 -7.883 1 35.41 91 GLU B CA 1
ATOM 1488 C C . GLU B 1 91 ? 27.75 45.75 -8.008 1 35.41 91 GLU B C 1
ATOM 1490 O O . GLU B 1 91 ? 28.453 45.906 -7.004 1 35.41 91 GLU B O 1
ATOM 1495 N N . SER B 1 92 ? 28.438 45 -8.891 1 41.03 92 SER B N 1
ATOM 1496 C CA . SER B 1 92 ? 29.844 45.281 -9.18 1 41.03 92 SER B CA 1
ATOM 1497 C C . SER B 1 92 ? 30.109 46.781 -9.305 1 41.03 92 SER B C 1
ATOM 1499 O O . SER B 1 92 ? 29.344 47.5 -9.953 1 41.03 92 SER B O 1
ATOM 1501 N N . PRO B 1 93 ? 30.766 47.375 -8.336 1 40.75 93 PRO B N 1
ATOM 1502 C CA . PRO B 1 93 ? 31.094 48.812 -8.172 1 40.75 93 PRO B CA 1
ATOM 1503 C C . PRO B 1 93 ? 31.625 49.438 -9.453 1 40.75 93 PRO B C 1
ATOM 1505 O O . PRO B 1 93 ? 32.375 48.781 -10.203 1 40.75 93 PRO B O 1
ATOM 1508 N N . SER B 1 94 ? 30.734 50.031 -10.281 1 38.44 94 SER B N 1
ATOM 1509 C CA . SER B 1 94 ? 31.078 50.75 -11.5 1 38.44 94 SER B CA 1
ATOM 1510 C C . SER B 1 94 ? 32.344 51.625 -11.289 1 38.44 94 SER B C 1
ATOM 1512 O O . SER B 1 94 ? 32.469 52.312 -10.281 1 38.44 94 SER B O 1
ATOM 1514 N N . LYS B 1 95 ? 33.469 51.188 -11.812 1 37.34 95 LYS B N 1
ATOM 1515 C CA . LYS B 1 95 ? 34.781 51.812 -11.852 1 37.34 95 LYS B CA 1
ATOM 1516 C C . LYS B 1 95 ? 34.688 53.312 -12.117 1 37.34 95 LYS B C 1
ATOM 1518 O O . LYS B 1 95 ? 34 53.719 -13.047 1 37.34 95 LYS B O 1
ATOM 1523 N N . ARG B 1 96 ? 34.719 54.156 -11.125 1 42.38 96 ARG B N 1
ATOM 1524 C CA . ARG B 1 96 ? 34.875 55.594 -11.125 1 42.38 96 ARG B CA 1
ATOM 1525 C C . ARG B 1 96 ? 35.969 56.031 -12.109 1 42.38 96 ARG B C 1
ATOM 1527 O O . ARG B 1 96 ? 37.094 55.531 -12.078 1 42.38 96 ARG B O 1
ATOM 1534 N N . LYS B 1 97 ? 35.625 56.312 -13.336 1 37.53 97 LYS B N 1
ATOM 1535 C CA . LYS B 1 97 ? 36.531 56.906 -14.305 1 37.53 97 LYS B CA 1
ATOM 1536 C C . LYS B 1 97 ? 37.375 58 -13.656 1 37.53 97 LYS B C 1
ATOM 1538 O O . LYS B 1 97 ? 36.844 58.906 -13 1 37.53 97 LYS B O 1
ATOM 1543 N N . ALA B 1 98 ? 38.625 57.812 -13.469 1 44.31 98 ALA B N 1
ATOM 1544 C CA . ALA B 1 98 ? 39.719 58.656 -13.016 1 44.31 98 ALA B CA 1
ATOM 1545 C C . ALA B 1 98 ? 39.688 60 -13.758 1 44.31 98 ALA B C 1
ATOM 1547 O O . ALA B 1 98 ? 39.625 60.031 -14.992 1 44.31 98 ALA B O 1
ATOM 1548 N N . LYS B 1 99 ? 39.406 61.219 -13.031 1 34.03 99 LYS B N 1
ATOM 1549 C CA . LYS B 1 99 ? 39.906 62.531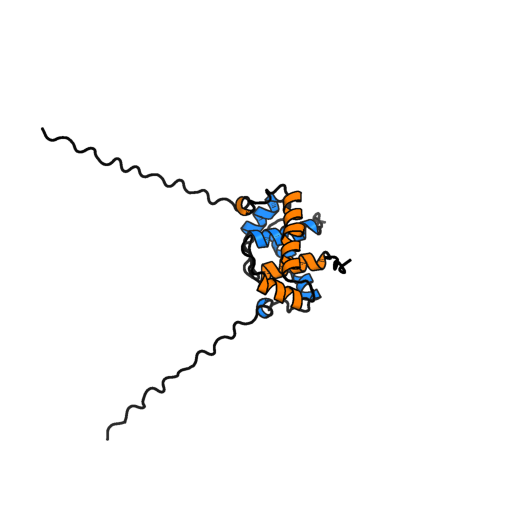 -13.492 1 34.03 99 LYS B CA 1
ATOM 1550 C C . LYS B 1 99 ? 41.406 62.5 -13.688 1 34.03 99 LYS B C 1
ATOM 1552 O O . LYS B 1 99 ? 42.156 62 -12.836 1 34.03 99 LYS B O 1
#

Nearest PDB structures (foldseek):
  6y94-assembly1_A  TM=4.905E-01  e=4.339E+00  Homo sapiens
  2lbf-assembly1_A  TM=4.828E-01  e=5.827E+00  Homo sapiens
  1tn4-assembly1_A  TM=4.728E-01  e=9.338E+00  Oryctolagus cuniculus
  5cuy-assembly1_B  TM=3.251E-01  e=5.827E+00  Trypanosoma brucei brucei TREU927
  6y94-assembly1_A  TM=4.900E-01  e=4.053E+00  Homo sapiens

Foldseek 3Di:
DPPPVDDDPVLVVLLVVLQVVVVHDDPRGPLVSSVVSSVVVVHPDDSVRSVCCCLVPVVVVVCVVVVNDSPPPVVVPPPPPPPPPPCCVVPPDDPDPDD/DPPPVDDDPVLVVLLVVLQVVVVHDDPRGPLVSSVVSSVVVVHPDDSVRSVCCCLVPVVVVVCVVVVNDSPPPVVVPPPPPPPPPPPPPVVPPPPDPDD

Solvent-accessible surface area (backbone atoms only — not comparable to full-atom values): 12236 Å² total; per-residue (Å²): 122,78,80,69,74,73,84,43,71,65,54,53,52,50,49,50,49,34,34,23,64,72,53,15,27,78,96,50,66,55,52,73,60,33,39,55,48,38,45,73,69,69,43,90,66,52,56,67,55,50,54,46,42,43,5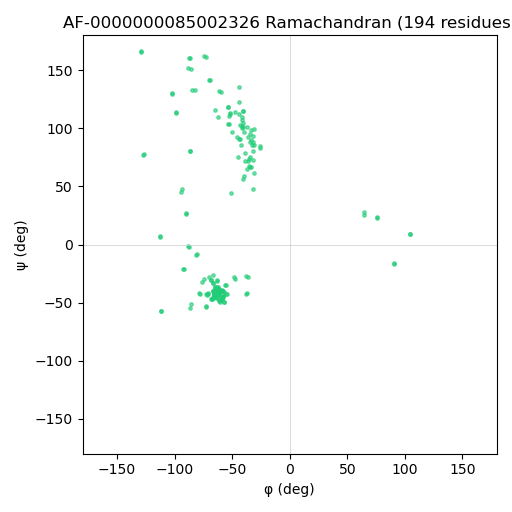1,66,47,54,48,42,51,52,26,64,73,63,70,45,59,93,80,49,65,66,64,73,43,78,68,72,72,71,70,70,71,74,75,71,69,70,76,70,77,78,78,77,78,79,132,122,77,78,69,75,75,81,42,72,66,55,52,52,49,49,49,48,33,33,23,62,72,53,14,26,79,96,50,67,53,52,72,61,35,38,53,47,36,44,73,69,70,42,87,67,52,59,68,55,50,56,46,42,43,52,68,46,54,47,41,51,53,25,65,76,65,70,45,60,93,80,50,66,65,62,75,42,76,66,72,74,71,71,73,71,73,75,76,72,71,73,70,78,76,78,76,79,80,130

Secondary structure (DSSP, 8-state):
--------HHHHHHHHHHHHHHT-BTTB--HHHHHHHHHHTT----HHHHHHHIIIIIIHHHHHHHT--SS-GGGSS----------------------/--------HHHHHHHHHHHHHHT-BTTB--HHHHHHHHHHTT----HHHHHHHIIIIIIHHHHHHHT--SS-GGGSS----------------------

Sequence (198 aa):
MPPFKKWEITAELDLCMAIIYTGGSVGSYKWPEIHELMVKLGHDFTKDAISQHFTKAILKSFKDRHGLPAGKLESITPTKTKRKAAGNAEESPSKRKAKMPPFKKWEITAELDLCMAIIYTGGSVGSYKWPEIHELMVKLGHDFTKDAISQHFTKAILKSFKDRHGLPAGKLESITPTKTKRKAAGNAEESPSKRKAK

Radius of gyration: 25.45 Å; Cα contacts (8 Å, |Δi|>4): 147; chains: 2; bounding box: 88×79×44 Å